Protein AF-X1K6V5-F1 (afdb_monomer)

InterPro domains:
  IPR000644 CBS domain [PF00571] (129-183)
  IPR000644 CBS domain [PS51371] (133-193)
  IPR000644 CBS domain [SM00116] (136-187)
  IPR008915 Peptidase M50 [PF02163] (19-79)
  IPR046342 CBS domain superfamily [G3DSA:3.10.580.10] (122-217)
  IPR046342 CBS domain superfamily [SSF54631] (123-185)

Nearest PDB structures (foldseek):
  2ja3-assembly1_B  TM=6.728E-01  e=9.644E-03  Homo sapiens
  2ja3-assembly2_D  TM=6.972E-01  e=1.829E-02  Homo sapiens
  7xf5-assembly1_B  TM=4.091E-01  e=1.628E-02  Homo sapiens

Sequence (220 aa):
AEFALIIFGVIWILTVNIAPIREPVKYLAIINIVLGVFNMLPGYPLDGGRVLRSIVWRVTGNLERSTFIASTVGRVIGFMIIAVGVFFILTGNFLNGVWLAFIGWFLQSSAQRGYRQLKFETSIKGIKVGDVMNENIVNVTKDITIQDLVDDYFMKYRFGRFPVIEDEKTQRFIGVISLHDIKGVSKELPGKMEIENIVGLDVGLASFLTTSKGEKIDNP

Structure (mmCIF, N/CA/C/O backbone):
data_AF-X1K6V5-F1
#
_entry.id   AF-X1K6V5-F1
#
loop_
_atom_site.group_PDB
_atom_site.id
_atom_site.type_symbol
_atom_site.label_atom_id
_atom_site.label_alt_id
_atom_site.label_comp_id
_atom_site.label_asym_id
_atom_site.label_entity_id
_atom_site.label_seq_id
_atom_site.pdbx_PDB_ins_code
_atom_site.Cartn_x
_atom_site.Cartn_y
_atom_site.Cartn_z
_atom_site.occupancy
_atom_site.B_iso_or_equiv
_atom_site.auth_seq_id
_atom_site.auth_comp_id
_atom_site.auth_asym_id
_atom_site.auth_atom_id
_atom_site.pdbx_PDB_model_num
ATOM 1 N N . ALA A 1 1 ? 9.724 9.682 -6.103 1.00 53.59 1 ALA A N 1
ATOM 2 C CA . ALA A 1 1 ? 10.735 9.687 -7.182 1.00 53.59 1 ALA A CA 1
ATOM 3 C C . ALA A 1 1 ? 10.955 11.088 -7.766 1.00 53.59 1 ALA A C 1
ATOM 5 O O . ALA A 1 1 ? 12.097 11.461 -7.991 1.00 53.59 1 ALA A O 1
ATOM 6 N N . GLU A 1 2 ? 9.901 11.890 -7.948 1.00 55.72 2 GLU A N 1
ATOM 7 C CA . GLU A 1 2 ? 9.978 13.217 -8.591 1.00 55.72 2 GLU A CA 1
ATOM 8 C C . GLU A 1 2 ? 10.908 14.226 -7.889 1.00 55.72 2 GLU A C 1
ATOM 10 O O . GLU A 1 2 ? 11.731 14.857 -8.546 1.00 55.72 2 GLU A O 1
ATOM 15 N N . PHE A 1 3 ? 10.877 14.311 -6.553 1.00 64.44 3 PHE A N 1
ATOM 16 C CA . PHE A 1 3 ? 11.798 15.177 -5.800 1.00 64.44 3 PHE A CA 1
ATOM 17 C C . PHE A 1 3 ? 13.271 14.781 -5.970 1.00 64.44 3 PHE A C 1
ATOM 19 O O . PHE A 1 3 ? 14.134 15.651 -6.030 1.00 64.44 3 PHE A O 1
ATOM 26 N N . ALA A 1 4 ? 13.567 13.485 -6.101 1.00 63.59 4 ALA A N 1
ATOM 27 C CA . ALA A 1 4 ? 14.935 13.016 -6.299 1.00 63.59 4 ALA A CA 1
ATOM 28 C C . ALA A 1 4 ? 15.464 13.420 -7.683 1.00 63.59 4 ALA A C 1
ATOM 30 O O . ALA A 1 4 ? 16.592 13.883 -7.782 1.00 63.59 4 ALA A O 1
ATOM 31 N N . LEU A 1 5 ? 14.641 13.334 -8.733 1.00 66.69 5 LEU A N 1
ATOM 32 C CA . LEU A 1 5 ? 15.009 13.778 -10.082 1.00 66.69 5 LEU A CA 1
ATOM 33 C C . LEU A 1 5 ? 15.365 15.266 -10.136 1.00 66.69 5 LEU A C 1
ATOM 35 O O . LEU A 1 5 ? 16.382 15.631 -10.721 1.00 66.69 5 LEU A O 1
ATOM 39 N N . ILE A 1 6 ? 14.556 16.112 -9.494 1.00 72.88 6 ILE A N 1
ATOM 40 C CA . ILE A 1 6 ? 14.794 17.559 -9.442 1.00 72.88 6 ILE A CA 1
ATOM 41 C C . ILE A 1 6 ? 16.059 17.857 -8.631 1.00 72.88 6 ILE A C 1
ATOM 43 O O . ILE A 1 6 ? 16.928 18.585 -9.102 1.00 72.88 6 ILE A O 1
ATOM 47 N N . ILE A 1 7 ? 16.210 17.248 -7.451 1.00 73.38 7 ILE A N 1
ATOM 48 C CA . ILE A 1 7 ? 17.381 17.447 -6.587 1.00 73.38 7 ILE A CA 1
ATOM 49 C C . ILE A 1 7 ? 18.668 16.981 -7.284 1.00 73.38 7 ILE A C 1
ATOM 51 O O . ILE A 1 7 ? 19.643 17.725 -7.313 1.00 73.38 7 ILE A O 1
ATOM 55 N N . PHE A 1 8 ? 18.680 15.799 -7.907 1.00 69.25 8 PHE A N 1
ATOM 56 C CA . PHE A 1 8 ? 19.852 15.303 -8.635 1.00 69.25 8 PHE A CA 1
ATOM 57 C C . PHE A 1 8 ? 20.138 16.100 -9.913 1.00 69.25 8 PHE A C 1
ATOM 59 O O . PHE A 1 8 ? 21.306 16.306 -10.237 1.00 69.25 8 PHE A O 1
ATOM 66 N N . GLY A 1 9 ? 19.112 16.597 -10.612 1.00 71.62 9 GLY A N 1
ATOM 67 C CA . GLY A 1 9 ? 19.280 17.495 -11.758 1.00 71.62 9 GLY A CA 1
ATOM 68 C C . GLY A 1 9 ? 19.902 18.838 -11.364 1.00 71.62 9 GLY A C 1
ATOM 69 O O . GLY A 1 9 ? 20.817 19.320 -12.031 1.00 71.62 9 GLY A O 1
ATOM 70 N N . VAL A 1 10 ? 19.473 19.406 -10.234 1.00 75.81 10 VAL A N 1
ATOM 71 C CA . VAL A 1 10 ? 20.058 20.627 -9.659 1.00 75.81 10 VAL A CA 1
ATOM 72 C C . VAL A 1 10 ? 21.496 20.375 -9.199 1.00 75.81 10 VAL A C 1
ATOM 74 O O . VAL A 1 10 ? 22.385 21.155 -9.531 1.00 75.81 10 VAL A O 1
ATOM 77 N N . ILE A 1 11 ? 21.759 19.258 -8.512 1.00 73.69 11 ILE A N 1
ATOM 78 C CA . ILE A 1 11 ? 23.115 18.861 -8.107 1.00 73.69 11 ILE A CA 1
ATOM 79 C C . ILE A 1 11 ? 24.018 18.692 -9.332 1.00 73.69 11 ILE A C 1
ATOM 81 O O . ILE A 1 11 ? 25.139 19.192 -9.312 1.00 73.69 11 ILE A O 1
ATOM 85 N N . TRP A 1 12 ? 23.544 18.059 -10.410 1.00 70.12 12 TRP A N 1
ATOM 86 C CA . TRP A 1 12 ? 24.286 17.921 -11.668 1.00 70.12 12 TRP A CA 1
ATOM 87 C C . TRP A 1 12 ? 24.677 19.275 -12.263 1.00 70.12 12 TRP A C 1
ATOM 89 O O . TRP A 1 12 ? 25.844 19.480 -12.587 1.00 70.12 12 TRP A O 1
ATOM 99 N N . ILE A 1 13 ? 23.731 20.214 -12.358 1.00 74.06 13 ILE A N 1
ATOM 100 C CA . ILE A 1 13 ? 23.982 21.566 -12.881 1.00 74.06 13 ILE A CA 1
ATOM 101 C C . ILE A 1 13 ? 25.022 22.302 -12.024 1.00 74.06 13 ILE A C 1
ATOM 103 O O . ILE A 1 13 ? 25.928 22.931 -12.568 1.00 74.06 13 ILE A O 1
ATOM 107 N N . LEU A 1 14 ? 24.933 22.187 -10.696 1.00 72.44 14 LEU A N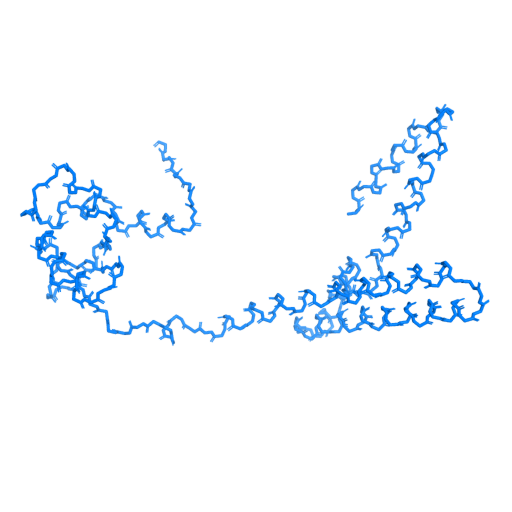 1
ATOM 108 C CA . LEU A 1 14 ? 25.845 22.853 -9.761 1.00 72.44 14 LEU A CA 1
ATOM 109 C C . LEU A 1 14 ? 27.244 22.214 -9.711 1.00 72.44 14 LEU A C 1
ATOM 111 O O . LEU A 1 14 ? 28.229 22.914 -9.492 1.00 72.44 14 LEU A O 1
ATOM 115 N N . THR A 1 15 ? 27.353 20.900 -9.923 1.00 66.19 15 THR A N 1
ATOM 116 C CA . THR A 1 15 ? 28.626 20.153 -9.839 1.00 66.19 15 THR A CA 1
ATOM 117 C C . THR A 1 15 ? 29.290 19.896 -11.192 1.00 66.19 15 THR A C 1
ATOM 119 O O . THR A 1 15 ? 30.376 19.319 -11.231 1.00 66.19 15 THR A O 1
ATOM 122 N N . VAL A 1 16 ? 28.711 20.377 -12.302 1.00 65.94 16 VAL A N 1
ATOM 123 C CA . VAL A 1 16 ? 29.219 20.136 -13.668 1.00 65.94 16 VAL A CA 1
ATOM 1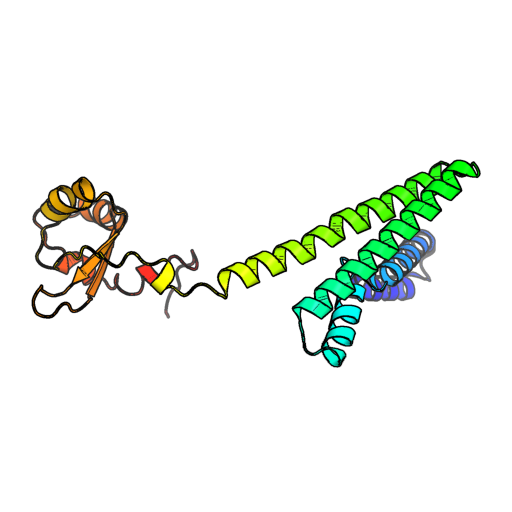24 C C . VAL A 1 16 ? 30.668 20.606 -13.877 1.00 65.94 16 VAL A C 1
ATOM 126 O O . VAL A 1 16 ? 31.380 20.044 -14.709 1.00 65.94 16 VAL A O 1
ATOM 129 N N . ASN A 1 17 ? 31.117 21.593 -13.093 1.00 66.12 17 ASN A N 1
ATOM 130 C CA . ASN A 1 17 ? 32.463 22.173 -13.149 1.00 66.12 17 ASN A CA 1
ATOM 131 C C . ASN A 1 17 ? 33.479 21.519 -12.190 1.00 66.12 17 ASN A C 1
ATOM 133 O O . ASN A 1 17 ? 34.640 21.923 -12.173 1.00 66.12 17 ASN A O 1
ATOM 137 N N . ILE A 1 18 ? 33.088 20.508 -11.403 1.00 69.69 18 ILE A N 1
ATOM 138 C CA . ILE A 1 18 ? 33.971 19.832 -10.439 1.00 69.69 18 ILE A CA 1
ATOM 139 C C . ILE A 1 18 ? 34.391 18.468 -11.008 1.00 69.69 18 ILE A C 1
ATOM 141 O O . ILE A 1 18 ? 33.661 17.478 -10.922 1.00 69.69 18 ILE A O 1
ATOM 145 N N . ALA A 1 19 ? 35.590 18.417 -11.600 1.00 64.44 19 ALA A N 1
ATOM 146 C CA . ALA A 1 19 ? 36.104 17.270 -12.360 1.00 64.44 19 ALA A CA 1
ATOM 147 C C . ALA A 1 19 ? 36.009 15.887 -11.663 1.00 64.44 19 ALA A C 1
ATOM 149 O O . ALA A 1 19 ? 35.565 14.949 -12.324 1.00 64.44 19 ALA A O 1
ATOM 150 N N . PRO A 1 20 ? 36.346 15.711 -10.366 1.00 74.19 20 PRO A N 1
ATOM 151 C CA . PRO A 1 20 ? 36.308 14.383 -9.738 1.00 74.19 20 PRO A CA 1
ATOM 152 C C . PRO A 1 20 ? 34.897 13.832 -9.465 1.00 74.19 20 PRO A C 1
ATOM 154 O O . PRO A 1 20 ? 34.748 12.632 -9.256 1.00 74.19 20 PRO A O 1
ATOM 157 N N . ILE A 1 21 ? 33.857 14.673 -9.463 1.00 74.56 21 ILE A N 1
ATOM 158 C CA . ILE A 1 21 ? 32.491 14.280 -9.059 1.00 74.56 21 ILE A CA 1
ATOM 159 C C . ILE A 1 21 ? 31.557 14.151 -10.277 1.00 74.56 21 ILE A C 1
ATOM 161 O O . ILE A 1 21 ? 30.519 13.492 -10.211 1.00 74.56 21 ILE A O 1
ATOM 165 N N . ARG A 1 22 ? 31.950 14.711 -11.427 1.00 74.19 22 ARG A N 1
ATOM 166 C CA . ARG A 1 22 ? 31.140 14.734 -12.651 1.00 74.19 22 ARG A CA 1
ATOM 167 C C . ARG A 1 22 ? 30.739 13.339 -13.137 1.00 74.19 22 ARG A C 1
ATOM 169 O O . ARG A 1 22 ? 29.567 13.118 -13.420 1.00 74.19 22 ARG A O 1
ATOM 176 N N . GLU A 1 23 ? 31.671 12.393 -13.231 1.00 79.44 23 GLU A N 1
ATOM 177 C CA . GLU A 1 23 ? 31.368 11.068 -13.795 1.00 79.44 23 GLU A CA 1
ATOM 178 C C . GLU A 1 23 ? 30.341 10.280 -12.949 1.00 79.44 23 GLU A C 1
ATOM 180 O O . GLU A 1 23 ? 29.315 9.874 -13.502 1.00 79.44 23 GLU A O 1
ATOM 185 N N . PRO A 1 24 ? 30.496 10.133 -11.615 1.00 82.56 24 PRO A N 1
ATOM 186 C CA . PRO A 1 24 ? 29.478 9.493 -10.776 1.00 82.56 24 PRO A CA 1
ATOM 187 C C . PRO A 1 24 ? 28.102 10.171 -10.830 1.00 82.56 24 PRO A C 1
ATOM 189 O O . PRO A 1 24 ? 27.082 9.485 -10.928 1.00 82.56 24 PRO A O 1
ATOM 192 N N . VAL A 1 25 ? 28.047 11.510 -10.806 1.00 81.94 25 VAL A N 1
ATOM 193 C CA . VAL A 1 25 ? 26.763 12.236 -10.842 1.00 81.94 25 VAL A CA 1
ATOM 194 C C . VAL A 1 25 ? 26.065 12.041 -12.189 1.00 81.94 25 VAL A C 1
ATOM 196 O O . VAL A 1 25 ? 24.841 11.925 -12.218 1.00 81.94 25 VAL A O 1
ATOM 199 N N . LYS A 1 26 ? 26.813 11.900 -13.293 1.00 80.06 26 LYS A N 1
ATOM 200 C CA . LYS A 1 26 ? 26.245 11.592 -14.614 1.00 80.06 26 LYS A CA 1
ATOM 201 C C . LYS A 1 26 ? 25.520 10.251 -14.606 1.00 80.06 26 LYS A C 1
ATOM 203 O O . LYS A 1 26 ? 24.378 10.168 -15.056 1.00 80.06 26 LYS A O 1
ATOM 208 N N . TYR A 1 27 ? 26.165 9.210 -14.076 1.00 82.12 27 TYR A N 1
ATOM 209 C CA . TYR A 1 27 ? 25.555 7.885 -13.957 1.00 82.12 27 TYR A CA 1
ATOM 210 C C . TYR A 1 27 ? 24.309 7.920 -13.071 1.00 82.12 27 TYR A C 1
ATOM 212 O O . TYR A 1 27 ? 23.271 7.385 -13.456 1.00 82.12 27 TYR A O 1
ATOM 220 N N . LEU A 1 28 ? 24.374 8.606 -11.926 1.00 82.06 28 LEU A N 1
ATOM 221 C CA . LEU A 1 28 ? 23.224 8.763 -11.033 1.00 82.06 28 LEU A CA 1
ATOM 222 C C . LEU A 1 28 ? 22.068 9.521 -11.696 1.00 82.06 28 LEU A C 1
ATOM 224 O O . LEU A 1 28 ? 20.914 9.122 -11.540 1.00 82.06 28 LEU A O 1
ATOM 228 N N . ALA A 1 29 ? 22.354 10.577 -12.458 1.00 81.50 29 ALA A N 1
ATOM 229 C CA . ALA A 1 29 ? 21.343 11.322 -13.200 1.00 81.50 29 ALA A CA 1
ATOM 230 C C . ALA A 1 29 ? 20.658 10.436 -14.252 1.00 81.50 29 ALA A C 1
ATOM 232 O O . ALA A 1 29 ? 19.430 10.387 -14.303 1.00 81.50 29 ALA A O 1
ATOM 233 N N . ILE A 1 30 ? 21.434 9.674 -15.032 1.00 83.50 30 ILE A N 1
ATOM 234 C CA . ILE A 1 30 ? 20.897 8.740 -16.034 1.00 83.50 30 ILE A CA 1
ATOM 235 C C . ILE A 1 30 ? 20.022 7.671 -15.369 1.00 83.50 30 ILE A C 1
ATOM 237 O O . ILE A 1 30 ? 18.901 7.444 -15.819 1.00 83.50 30 ILE A O 1
ATOM 241 N N . ILE A 1 31 ? 20.485 7.049 -14.279 1.00 83.31 31 ILE A N 1
ATOM 242 C CA . ILE A 1 31 ? 19.713 6.032 -13.548 1.00 83.31 31 ILE A CA 1
ATOM 243 C C . ILE A 1 31 ? 18.391 6.617 -13.040 1.00 83.31 31 ILE A C 1
ATOM 245 O O . ILE A 1 31 ? 17.346 5.992 -13.207 1.00 83.31 31 ILE A O 1
ATOM 249 N N . ASN A 1 32 ? 18.402 7.825 -12.468 1.00 84.62 32 ASN A N 1
ATOM 250 C CA . ASN A 1 32 ? 17.176 8.475 -12.005 1.00 84.62 32 ASN A CA 1
ATOM 251 C C . ASN A 1 32 ? 16.217 8.792 -13.157 1.00 84.62 32 ASN A C 1
ATOM 253 O O . ASN A 1 32 ? 15.014 8.606 -12.994 1.00 84.62 32 ASN A O 1
ATOM 257 N N . ILE A 1 33 ? 16.718 9.232 -14.317 1.00 85.62 33 ILE A N 1
ATOM 258 C CA . ILE A 1 33 ? 15.886 9.466 -15.508 1.00 85.62 33 ILE A CA 1
ATOM 259 C C . ILE A 1 33 ? 15.241 8.158 -15.965 1.00 85.62 33 ILE A C 1
ATOM 261 O O . ILE A 1 33 ? 14.030 8.117 -16.164 1.00 85.62 33 ILE A O 1
ATOM 265 N N . VAL A 1 34 ? 16.017 7.076 -16.067 1.00 84.88 34 VAL A N 1
ATOM 266 C CA . VAL A 1 34 ? 15.500 5.747 -16.428 1.00 84.88 34 VAL A CA 1
ATOM 267 C C . VAL A 1 34 ? 14.447 5.278 -15.418 1.00 84.88 34 VAL A C 1
ATOM 269 O O . VAL A 1 34 ? 13.383 4.817 -15.823 1.00 84.88 34 VAL A O 1
ATOM 272 N N . LEU A 1 35 ? 14.688 5.457 -14.115 1.00 83.88 35 LEU A N 1
ATOM 273 C CA . LEU A 1 35 ? 13.712 5.156 -13.061 1.00 83.88 35 LEU A CA 1
ATOM 274 C C . LEU A 1 35 ? 12.459 6.034 -13.159 1.00 83.88 35 LEU A C 1
ATOM 276 O O . LEU A 1 35 ? 11.358 5.549 -12.919 1.00 83.88 35 LEU A O 1
ATOM 280 N N . GLY A 1 36 ? 12.606 7.310 -13.515 1.00 83.56 36 GLY A N 1
ATOM 281 C CA . GLY A 1 36 ? 11.498 8.234 -13.742 1.00 83.56 36 GLY A CA 1
ATOM 282 C C . GLY A 1 36 ? 10.613 7.784 -14.895 1.00 83.56 36 GLY A C 1
ATOM 283 O O . GLY A 1 36 ? 9.409 7.622 -14.718 1.00 83.56 36 GLY A O 1
ATOM 284 N N . VAL A 1 37 ? 11.222 7.498 -16.048 1.00 85.81 37 VAL A N 1
ATOM 285 C CA . VAL A 1 37 ? 10.522 6.965 -17.224 1.00 85.81 37 VAL A CA 1
ATOM 286 C C . VAL A 1 37 ? 9.831 5.646 -16.886 1.00 85.81 37 VAL A C 1
ATOM 288 O O . VAL A 1 37 ? 8.659 5.467 -17.210 1.00 85.81 37 VAL A O 1
ATOM 291 N N . PHE A 1 38 ? 10.516 4.745 -16.178 1.00 83.38 38 PHE A N 1
ATOM 292 C CA . PHE A 1 38 ? 9.929 3.481 -15.746 1.00 83.38 38 PHE A CA 1
ATOM 293 C C . PHE A 1 38 ? 8.737 3.702 -14.805 1.00 83.38 38 PHE A C 1
ATOM 295 O O . PHE A 1 38 ? 7.692 3.093 -14.998 1.00 83.38 38 PHE A O 1
ATOM 302 N N . ASN A 1 39 ? 8.833 4.627 -13.845 1.00 85.44 39 ASN A N 1
ATOM 303 C CA . ASN A 1 39 ? 7.729 4.967 -12.945 1.00 85.44 39 ASN A CA 1
ATOM 304 C C . ASN A 1 39 ? 6.541 5.621 -13.658 1.00 85.44 39 ASN A C 1
ATOM 306 O O . ASN A 1 39 ? 5.426 5.524 -13.153 1.00 85.44 39 ASN A O 1
ATOM 310 N N . MET A 1 40 ? 6.737 6.238 -14.825 1.00 84.75 40 MET A N 1
ATOM 311 C CA . MET A 1 40 ? 5.652 6.790 -15.642 1.00 84.75 40 MET A CA 1
ATOM 312 C C . MET A 1 40 ? 4.945 5.751 -16.523 1.00 84.75 40 MET A C 1
ATOM 314 O O . MET A 1 40 ? 3.932 6.085 -17.141 1.00 84.75 40 MET A O 1
ATOM 318 N N . LEU A 1 41 ? 5.423 4.502 -16.589 1.00 84.94 41 LEU A N 1
ATOM 319 C CA . LEU A 1 41 ? 4.761 3.475 -17.392 1.00 84.94 41 LEU A CA 1
ATOM 320 C C . LEU A 1 41 ? 3.316 3.232 -16.912 1.00 84.94 41 LEU A C 1
ATOM 322 O O . LEU A 1 41 ? 3.042 3.204 -15.705 1.00 84.94 41 LEU A O 1
ATOM 326 N N . PRO A 1 42 ? 2.371 3.039 -17.849 1.00 78.00 42 PRO A N 1
ATOM 327 C CA . PRO A 1 42 ? 0.962 2.895 -17.522 1.00 78.00 42 PRO A CA 1
ATOM 328 C C . PRO A 1 42 ? 0.700 1.533 -16.873 1.00 78.00 42 PRO A C 1
ATOM 330 O O . PRO A 1 42 ?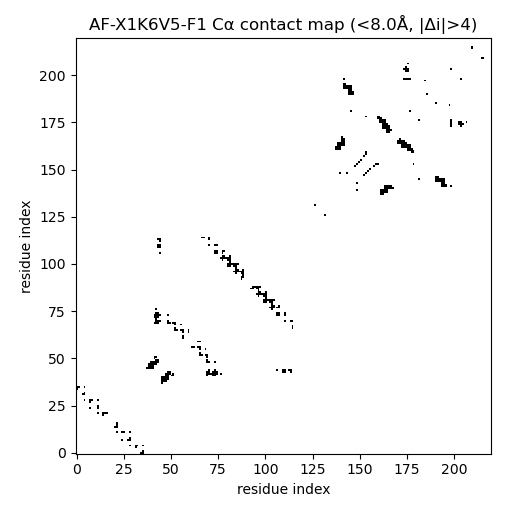 0.690 0.509 -17.542 1.00 78.00 42 PRO A O 1
ATOM 333 N N . GLY A 1 43 ? 0.454 1.504 -15.565 1.00 81.75 43 GLY A N 1
ATOM 334 C CA . GLY A 1 43 ? 0.025 0.292 -14.866 1.00 81.75 43 GLY A CA 1
ATOM 335 C C . GLY A 1 43 ? 0.458 0.241 -13.405 1.00 81.75 43 GLY A C 1
ATOM 336 O O . GLY A 1 43 ? 1.492 0.782 -13.027 1.00 81.75 43 GLY A O 1
ATOM 337 N N . TYR A 1 44 ? -0.333 -0.413 -12.553 1.00 77.00 44 TYR A N 1
ATOM 338 C CA . TYR A 1 44 ? 0.095 -0.674 -11.171 1.00 77.00 44 TYR A CA 1
ATOM 339 C C . TYR A 1 44 ? 1.258 -1.674 -11.149 1.00 77.00 44 TYR A C 1
ATOM 341 O O . TYR A 1 44 ? 1.235 -2.623 -11.934 1.00 77.00 44 TYR A O 1
ATOM 349 N N . PRO A 1 45 ? 2.244 -1.532 -10.243 1.00 70.06 45 PRO A N 1
ATOM 350 C CA . PRO A 1 45 ? 2.346 -0.652 -9.062 1.00 70.06 45 PRO A CA 1
ATOM 351 C C . PRO A 1 45 ? 2.911 0.760 -9.316 1.00 70.06 45 PRO A C 1
ATOM 353 O O . PRO A 1 45 ? 3.067 1.513 -8.358 1.00 70.06 45 PRO A O 1
ATOM 356 N N . LEU A 1 46 ? 3.282 1.078 -10.555 1.00 82.25 46 LEU A N 1
ATOM 357 C CA . LEU A 1 46 ? 4.060 2.267 -10.899 1.00 82.25 46 LEU A CA 1
ATOM 358 C C . LEU A 1 46 ? 3.212 3.538 -10.756 1.00 82.25 46 LEU A C 1
ATOM 360 O O . LEU A 1 46 ? 1.976 3.483 -10.777 1.00 82.25 46 LEU A O 1
ATOM 364 N N . ASP A 1 47 ? 3.869 4.688 -10.616 1.00 83.44 47 ASP A N 1
ATOM 365 C CA . ASP A 1 47 ? 3.192 5.979 -10.443 1.00 83.44 47 ASP A CA 1
ATOM 366 C C . ASP A 1 47 ? 2.278 6.299 -11.646 1.00 83.44 47 ASP A C 1
ATOM 368 O O . ASP A 1 47 ? 1.142 6.751 -11.470 1.00 83.44 47 ASP A O 1
ATOM 372 N N . GLY A 1 48 ? 2.686 5.919 -12.861 1.00 83.19 48 GLY A N 1
ATOM 373 C CA . GLY A 1 48 ? 1.882 5.994 -14.084 1.00 83.19 48 GLY A CA 1
ATOM 374 C C . GLY A 1 48 ? 0.601 5.153 -14.044 1.00 83.19 48 GLY A C 1
ATOM 375 O O . GLY A 1 48 ? -0.383 5.487 -14.703 1.00 83.19 48 GLY A O 1
ATOM 376 N N . GLY A 1 49 ? 0.531 4.116 -13.203 1.00 85.56 49 GLY A N 1
ATOM 377 C CA . GLY A 1 49 ? -0.701 3.370 -12.932 1.00 85.56 49 GLY A CA 1
ATOM 378 C C . GLY A 1 49 ? -1.783 4.207 -12.251 1.00 85.56 49 GLY A C 1
ATOM 379 O O . GLY A 1 49 ? -2.969 4.027 -12.537 1.00 85.56 49 GLY A O 1
ATOM 380 N N . ARG A 1 50 ? -1.400 5.163 -11.392 1.00 86.00 50 ARG A N 1
ATOM 381 C CA . ARG A 1 50 ? -2.346 6.098 -10.759 1.00 86.00 50 ARG A CA 1
ATOM 382 C C . ARG A 1 50 ? -2.889 7.101 -11.771 1.00 86.00 50 ARG A C 1
ATOM 384 O O . ARG A 1 50 ? -4.083 7.390 -11.749 1.00 86.00 50 ARG A O 1
ATOM 391 N N . VAL A 1 51 ? -2.029 7.569 -12.677 1.00 88.06 51 VAL A N 1
ATOM 392 C CA . VAL A 1 51 ? -2.409 8.451 -13.790 1.00 88.06 51 VAL A CA 1
ATOM 393 C C . VAL A 1 51 ? -3.354 7.725 -14.747 1.00 88.06 51 VAL A C 1
ATOM 395 O O . VAL A 1 51 ? -4.422 8.233 -15.073 1.00 88.06 51 VAL A O 1
ATOM 398 N N . LEU A 1 52 ? -3.032 6.487 -15.134 1.00 88.12 52 LEU A N 1
ATOM 399 C CA . LEU A 1 52 ? -3.924 5.672 -15.957 1.00 88.12 52 LEU A CA 1
ATOM 400 C C . LEU A 1 52 ? -5.278 5.461 -15.265 1.00 88.12 52 LEU A C 1
ATOM 402 O O . LEU A 1 52 ? -6.326 5.628 -15.884 1.00 88.12 52 LEU A O 1
ATOM 406 N N . ARG A 1 53 ? -5.271 5.139 -13.966 1.00 88.25 53 ARG A N 1
ATOM 407 C CA . ARG A 1 53 ? -6.498 4.966 -13.179 1.00 88.25 53 ARG A CA 1
ATOM 408 C C . ARG A 1 53 ? -7.353 6.232 -13.160 1.00 88.25 53 ARG A C 1
ATOM 410 O O . ARG A 1 53 ? -8.567 6.103 -13.278 1.00 88.25 53 ARG A O 1
ATOM 417 N N . SER A 1 54 ? -6.772 7.423 -13.002 1.00 88.88 54 SER A N 1
ATOM 418 C CA . SER A 1 54 ? -7.545 8.673 -12.968 1.00 88.88 54 SER A CA 1
ATOM 419 C C . SER A 1 54 ? -8.164 9.004 -14.328 1.00 88.88 54 SER A C 1
ATOM 421 O O . SER A 1 54 ? -9.324 9.411 -14.385 1.00 88.88 54 SER A O 1
ATOM 423 N N . ILE A 1 55 ? -7.443 8.739 -15.422 1.00 89.81 55 ILE A N 1
ATOM 424 C CA . ILE A 1 55 ? -7.959 8.883 -16.791 1.00 89.81 55 ILE A CA 1
ATOM 425 C C . ILE A 1 55 ? -9.117 7.908 -17.030 1.00 89.81 55 ILE A C 1
ATOM 427 O O . ILE A 1 55 ? -10.196 8.319 -17.454 1.00 89.81 55 ILE A O 1
ATOM 431 N N . VAL A 1 56 ? -8.930 6.625 -16.706 1.00 89.12 56 VAL A N 1
ATOM 432 C CA . VAL A 1 56 ? -9.973 5.601 -16.878 1.00 89.12 56 VAL A CA 1
ATOM 433 C C . VAL A 1 56 ? -11.184 5.894 -15.991 1.00 89.12 56 VAL A C 1
ATOM 435 O O . VAL A 1 56 ? -12.319 5.697 -16.427 1.00 89.12 56 VAL A O 1
ATOM 438 N N . TRP A 1 57 ? -10.970 6.424 -14.786 1.00 91.06 57 TRP A N 1
ATOM 439 C CA . TRP A 1 57 ? -12.049 6.834 -13.891 1.00 91.06 57 TRP A CA 1
ATOM 440 C C . TRP A 1 57 ? -12.850 8.003 -14.448 1.00 91.06 57 TRP A C 1
ATOM 442 O O . TRP A 1 57 ? -14.076 7.949 -14.418 1.00 91.06 57 TRP A O 1
ATOM 452 N N . ARG A 1 58 ? -12.186 9.001 -15.041 1.00 91.12 58 ARG A N 1
ATOM 453 C CA . ARG A 1 58 ? -12.863 10.125 -15.701 1.00 91.12 58 ARG A CA 1
ATOM 454 C C . ARG A 1 58 ? -13.791 9.670 -16.830 1.00 91.12 58 ARG A C 1
ATOM 456 O O . ARG A 1 58 ? -14.816 10.301 -17.053 1.00 91.12 58 ARG A O 1
ATOM 463 N N . VAL A 1 59 ? -13.445 8.583 -17.521 1.00 91.25 59 VAL A N 1
ATOM 464 C CA . VAL A 1 59 ? -14.259 8.019 -18.610 1.00 91.25 59 VAL A CA 1
ATOM 465 C C . VAL A 1 59 ? -15.339 7.062 -18.091 1.00 91.25 59 VAL A C 1
ATOM 467 O O . VAL A 1 59 ? -16.462 7.077 -18.580 1.00 91.25 59 VAL A O 1
ATOM 470 N N . THR A 1 60 ? -15.018 6.220 -17.106 1.00 88.88 60 THR A N 1
ATOM 471 C CA . THR A 1 60 ? -15.890 5.109 -16.674 1.00 88.88 60 THR A CA 1
ATOM 472 C C . THR A 1 60 ? -16.810 5.482 -15.506 1.00 88.88 60 THR A C 1
ATOM 474 O O . THR A 1 60 ? -17.796 4.795 -15.259 1.00 88.88 60 THR A O 1
ATOM 477 N N . GLY A 1 61 ? -16.458 6.491 -14.704 1.00 86.50 61 GLY A N 1
ATOM 478 C CA . GLY A 1 61 ? -17.155 6.875 -13.466 1.00 86.50 61 GLY A CA 1
ATOM 479 C C . GLY A 1 61 ? -17.037 5.871 -12.306 1.00 86.50 61 GLY A C 1
ATOM 480 O O . GLY A 1 61 ? -17.323 6.208 -11.160 1.00 86.50 61 GLY A O 1
ATOM 481 N N . ASN A 1 62 ? -16.571 4.645 -12.560 1.00 85.00 62 ASN A N 1
ATOM 482 C CA . ASN A 1 62 ? -16.466 3.575 -11.569 1.00 85.00 62 ASN A CA 1
ATOM 483 C C . ASN A 1 62 ? -15.005 3.353 -11.127 1.00 85.00 62 ASN A C 1
ATOM 485 O O . ASN A 1 62 ? -14.136 2.981 -11.926 1.00 85.00 62 ASN A O 1
ATOM 489 N N . LEU A 1 63 ? -14.734 3.560 -9.835 1.00 82.00 63 LEU A N 1
ATOM 490 C CA . LEU A 1 63 ? -13.398 3.452 -9.239 1.00 82.00 63 LEU A CA 1
ATOM 491 C C . LEU A 1 63 ? -12.845 2.016 -9.250 1.00 82.00 63 LEU A C 1
ATOM 493 O O . LEU A 1 63 ? -11.641 1.813 -9.441 1.00 82.00 63 LEU A O 1
ATOM 497 N N . GLU A 1 64 ? -13.714 1.025 -9.068 1.00 82.56 64 GLU A N 1
ATOM 498 C CA . GLU A 1 64 ? -13.350 -0.391 -9.052 1.00 82.56 64 GLU A CA 1
ATOM 499 C C . GLU A 1 64 ? -12.894 -0.841 -10.442 1.00 82.56 64 GLU A C 1
ATOM 501 O O . GLU A 1 64 ? -11.780 -1.349 -10.594 1.00 82.56 64 GLU A O 1
ATOM 506 N N . ARG A 1 65 ? -13.693 -0.543 -11.479 1.00 83.12 65 ARG A N 1
ATOM 507 C CA . ARG A 1 65 ? -13.335 -0.836 -12.878 1.00 83.12 65 ARG A CA 1
ATOM 508 C C . ARG A 1 65 ? -12.038 -0.149 -13.291 1.00 83.12 65 ARG A C 1
ATOM 510 O O . ARG A 1 65 ? -11.190 -0.765 -13.929 1.00 83.12 65 ARG A O 1
ATOM 517 N N . SER A 1 66 ? -11.850 1.099 -12.874 1.00 85.38 66 SER A N 1
ATOM 518 C CA . SER A 1 66 ? -10.646 1.870 -13.204 1.00 85.38 66 SER A CA 1
ATOM 519 C C . SER A 1 66 ? -9.387 1.265 -12.595 1.00 85.38 66 SER A C 1
ATOM 521 O O . SER A 1 66 ? -8.347 1.185 -13.248 1.00 85.38 66 SER A O 1
ATOM 523 N N . THR A 1 67 ? -9.486 0.785 -11.355 1.00 83.06 67 THR A N 1
ATOM 524 C CA . THR A 1 67 ? -8.378 0.077 -10.707 1.00 83.06 67 THR A CA 1
ATOM 525 C C . THR A 1 67 ? -8.114 -1.254 -11.392 1.00 83.06 67 THR A C 1
ATOM 527 O O . THR A 1 67 ? -6.964 -1.570 -11.679 1.00 83.06 67 THR A O 1
ATOM 530 N N . PHE A 1 68 ? -9.166 -2.016 -11.695 1.00 84.88 68 PHE A N 1
ATOM 531 C CA . PHE A 1 68 ? -9.038 -3.303 -12.368 1.00 84.88 68 PHE A CA 1
ATOM 532 C C . PHE A 1 68 ? -8.325 -3.173 -13.719 1.00 84.88 68 PHE A C 1
ATOM 534 O O . PHE A 1 68 ? -7.391 -3.928 -13.998 1.00 84.88 68 PHE A O 1
ATOM 541 N N . ILE A 1 69 ? -8.705 -2.178 -14.524 1.00 86.50 69 ILE A N 1
ATOM 542 C CA . ILE A 1 69 ? -8.063 -1.890 -15.811 1.00 86.50 69 ILE A CA 1
ATOM 543 C C . ILE A 1 69 ? -6.596 -1.503 -15.593 1.00 86.50 69 ILE A C 1
ATOM 545 O O . ILE A 1 69 ? -5.714 -2.130 -16.174 1.00 86.50 69 ILE A O 1
ATOM 549 N N . ALA A 1 70 ? -6.304 -0.552 -14.700 1.00 86.56 70 ALA A N 1
ATOM 550 C CA . ALA A 1 70 ? -4.928 -0.128 -14.429 1.00 86.56 70 ALA A CA 1
ATOM 551 C C . ALA A 1 70 ? -4.032 -1.268 -13.897 1.00 86.56 70 ALA A C 1
ATOM 553 O O . ALA A 1 70 ? -2.851 -1.353 -14.240 1.00 86.56 70 ALA A O 1
ATOM 554 N N . SER A 1 71 ? -4.578 -2.176 -13.083 1.00 84.88 71 SER A N 1
ATOM 555 C CA . SER A 1 71 ? -3.875 -3.378 -12.619 1.00 84.88 71 SER A CA 1
ATOM 556 C C . SER A 1 71 ? -3.657 -4.397 -13.737 1.00 84.88 71 SER A C 1
ATOM 558 O O . SER A 1 71 ? -2.608 -5.037 -13.787 1.00 84.88 71 SER A O 1
ATOM 560 N N . THR A 1 72 ? -4.625 -4.544 -14.642 1.00 87.31 72 THR A N 1
ATOM 561 C CA . THR A 1 72 ? -4.526 -5.466 -15.780 1.00 87.31 72 THR A CA 1
ATOM 562 C C . THR A 1 72 ? -3.462 -5.001 -16.766 1.00 87.31 72 THR A C 1
ATOM 564 O O . THR A 1 72 ? -2.625 -5.807 -17.164 1.00 87.31 72 THR A O 1
ATOM 567 N N . VAL A 1 73 ? -3.422 -3.706 -17.092 1.00 87.88 73 VAL A N 1
ATOM 568 C CA . VAL A 1 73 ? -2.394 -3.145 -17.982 1.00 87.88 73 VAL A CA 1
ATOM 569 C C . VAL A 1 73 ? -0.992 -3.369 -17.404 1.00 87.88 73 VAL A C 1
ATOM 571 O O . VAL A 1 73 ? -0.124 -3.879 -18.108 1.00 87.88 73 VAL A O 1
ATOM 574 N N . GLY A 1 74 ? -0.785 -3.109 -16.107 1.00 87.12 74 GLY A N 1
ATOM 575 C CA . GLY A 1 74 ? 0.503 -3.372 -15.450 1.00 87.12 74 GLY A CA 1
ATOM 576 C C . GLY A 1 74 ? 0.924 -4.846 -15.502 1.00 87.12 74 GLY A C 1
ATOM 577 O O . GLY A 1 74 ? 2.082 -5.154 -15.777 1.00 87.12 74 GLY A O 1
ATOM 578 N N . ARG A 1 75 ? -0.027 -5.773 -15.322 1.00 87.50 75 ARG A N 1
ATOM 579 C CA . ARG A 1 75 ? 0.209 -7.221 -15.448 1.00 87.50 75 ARG A CA 1
ATOM 580 C C . ARG A 1 75 ? 0.592 -7.623 -16.873 1.00 87.50 75 ARG A C 1
ATOM 582 O O . ARG A 1 75 ? 1.518 -8.409 -17.047 1.00 87.50 75 ARG A O 1
ATOM 589 N N . VAL A 1 76 ? -0.096 -7.087 -17.881 1.00 90.19 76 VAL A N 1
ATOM 590 C CA . VAL A 1 76 ? 0.204 -7.357 -19.297 1.00 90.19 76 VAL A CA 1
ATOM 591 C C . VAL A 1 76 ? 1.602 -6.850 -19.654 1.00 90.19 76 VAL A C 1
ATOM 593 O O . VAL A 1 76 ? 2.385 -7.599 -20.232 1.00 90.19 76 VAL A O 1
ATOM 596 N N . ILE A 1 77 ? 1.962 -5.633 -19.233 1.00 89.25 77 ILE A N 1
ATOM 597 C CA . ILE A 1 77 ? 3.319 -5.090 -19.415 1.00 89.25 77 ILE A CA 1
ATOM 598 C C . ILE A 1 77 ? 4.361 -5.964 -18.712 1.00 89.25 77 ILE A C 1
ATOM 600 O O . ILE A 1 77 ? 5.375 -6.302 -19.318 1.00 89.25 77 ILE A O 1
ATOM 604 N N . GLY A 1 78 ? 4.102 -6.391 -17.473 1.00 89.00 78 GLY A N 1
ATOM 605 C CA . GLY A 1 78 ? 4.994 -7.294 -16.743 1.00 89.00 78 GLY A CA 1
ATOM 606 C C . GLY A 1 78 ? 5.245 -8.602 -17.489 1.00 89.00 78 GLY A C 1
ATOM 607 O O . GLY A 1 78 ? 6.397 -8.993 -17.663 1.00 89.00 78 GLY A O 1
ATOM 608 N N . PHE A 1 79 ? 4.192 -9.240 -18.008 1.00 91.12 79 PHE A N 1
ATOM 609 C CA . PHE A 1 79 ? 4.332 -10.451 -18.820 1.00 91.12 79 PHE A CA 1
ATOM 610 C C . PHE A 1 79 ? 5.098 -10.214 -20.122 1.00 91.12 79 PHE A C 1
ATOM 612 O O . PHE A 1 79 ? 5.930 -11.045 -20.479 1.00 91.12 79 PHE A O 1
ATOM 619 N N . MET A 1 80 ? 4.875 -9.086 -20.804 1.00 91.56 80 MET A N 1
ATOM 620 C CA . MET A 1 80 ? 5.644 -8.735 -22.002 1.00 91.56 80 MET A CA 1
ATOM 621 C C . MET A 1 80 ? 7.136 -8.579 -21.686 1.00 91.56 80 MET A C 1
ATOM 623 O O . MET A 1 80 ? 7.968 -9.118 -22.410 1.00 91.56 80 MET A O 1
ATOM 627 N N . ILE A 1 81 ? 7.485 -7.923 -20.574 1.00 91.25 81 ILE A N 1
ATOM 628 C CA . ILE A 1 81 ? 8.882 -7.777 -20.134 1.00 91.25 81 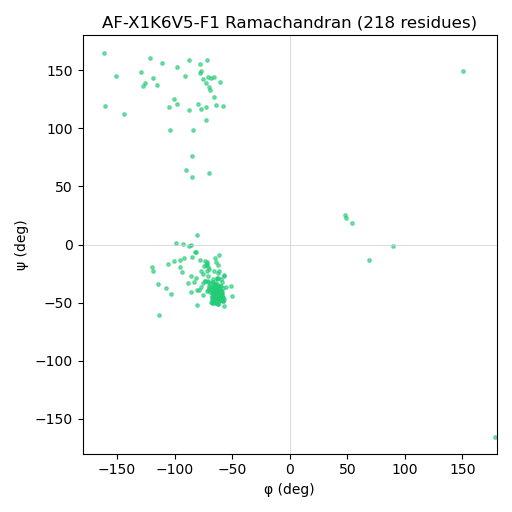ILE A CA 1
ATOM 629 C C . ILE A 1 81 ? 9.509 -9.145 -19.833 1.00 91.25 81 ILE A C 1
ATOM 631 O O . ILE A 1 81 ? 10.637 -9.402 -20.253 1.00 91.25 81 ILE A O 1
ATOM 635 N N . ILE A 1 82 ? 8.783 -10.046 -19.159 1.00 91.81 82 ILE A N 1
ATOM 636 C CA . ILE A 1 82 ? 9.260 -11.415 -18.903 1.00 91.81 82 ILE A CA 1
ATOM 637 C C . ILE A 1 82 ? 9.486 -12.159 -20.222 1.00 91.81 82 ILE A C 1
ATOM 639 O O . ILE A 1 82 ? 10.536 -12.770 -20.393 1.00 91.81 82 ILE A O 1
ATOM 643 N N . ALA A 1 83 ? 8.538 -12.094 -21.160 1.00 94.06 83 ALA A N 1
ATOM 644 C CA . ALA A 1 83 ? 8.646 -12.771 -22.451 1.00 94.06 83 ALA A CA 1
ATOM 645 C C . ALA A 1 83 ? 9.868 -12.288 -23.250 1.00 94.06 83 ALA A C 1
ATOM 647 O O . ALA A 1 83 ? 10.620 -13.105 -23.780 1.00 94.06 83 ALA A O 1
ATOM 648 N N . VAL A 1 84 ? 10.115 -10.974 -23.267 1.00 93.38 84 VAL A N 1
ATOM 649 C CA . VAL A 1 84 ? 11.319 -10.386 -23.874 1.00 93.38 84 VAL A CA 1
ATOM 650 C C . VAL A 1 84 ? 12.585 -10.841 -23.140 1.00 93.38 84 VAL A C 1
ATOM 652 O O . VAL A 1 84 ? 13.571 -11.195 -23.783 1.00 93.38 84 VAL A O 1
ATOM 655 N N . GLY A 1 85 ? 12.563 -10.898 -21.805 1.00 92.56 85 GLY A N 1
ATOM 656 C CA . GLY A 1 85 ? 13.674 -11.423 -21.009 1.00 92.56 85 GLY A CA 1
ATOM 657 C C . GLY A 1 85 ? 14.012 -12.872 -21.364 1.00 92.56 85 GLY A C 1
ATOM 658 O O . GLY A 1 85 ? 15.166 -13.186 -21.643 1.00 92.56 85 GLY A O 1
ATOM 659 N N . VAL A 1 86 ? 13.001 -13.740 -21.454 1.00 93.12 86 VAL A N 1
ATOM 660 C CA . VAL A 1 86 ? 13.160 -15.142 -21.874 1.00 93.12 86 VAL A CA 1
ATOM 661 C C . VAL A 1 86 ? 13.708 -15.232 -23.300 1.00 93.12 86 VAL A C 1
ATOM 663 O O . VAL A 1 86 ? 14.628 -16.007 -23.552 1.00 93.12 86 VAL A O 1
ATOM 666 N N . PHE A 1 87 ? 13.220 -14.405 -24.225 1.00 94.69 87 PHE A N 1
ATOM 667 C CA . PHE A 1 87 ? 13.739 -14.357 -25.593 1.00 94.69 87 PHE A CA 1
ATOM 668 C C . PHE A 1 87 ? 15.234 -13.989 -25.651 1.00 94.69 87 PHE A C 1
ATOM 670 O O . PHE A 1 87 ? 15.999 -14.601 -26.402 1.00 94.69 87 PHE A O 1
ATOM 677 N N . PHE A 1 88 ? 15.687 -13.047 -24.818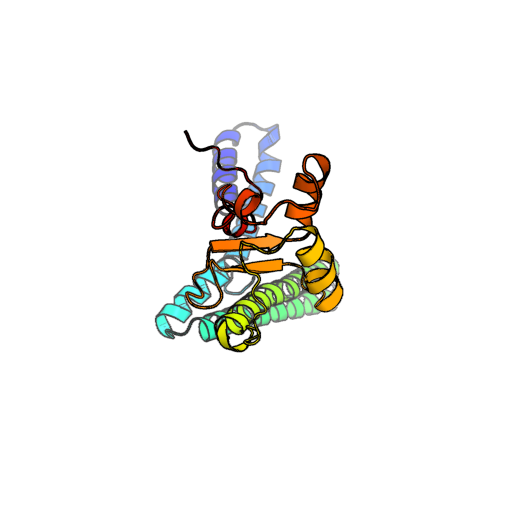 1.00 93.50 88 PHE A N 1
ATOM 678 C CA . PHE A 1 88 ? 17.110 -12.710 -24.720 1.00 93.50 88 PHE A CA 1
ATOM 679 C C . PHE A 1 88 ? 17.957 -13.847 -24.147 1.00 93.50 88 PHE A C 1
ATOM 681 O O . PHE A 1 88 ? 19.068 -14.060 -24.633 1.00 93.50 88 PHE A O 1
ATOM 688 N N . ILE A 1 89 ? 17.432 -14.605 -23.177 1.00 93.06 89 ILE A N 1
ATOM 689 C CA . ILE A 1 89 ? 18.105 -15.803 -22.649 1.00 93.06 89 ILE A CA 1
ATOM 690 C C . ILE A 1 89 ? 18.337 -16.815 -23.779 1.00 93.06 89 ILE A C 1
ATOM 692 O O . ILE A 1 89 ? 19.450 -17.317 -23.927 1.00 93.06 89 ILE A O 1
ATOM 696 N N . LEU A 1 90 ? 17.317 -17.066 -24.605 1.00 93.50 90 LEU A N 1
ATOM 697 C CA . LEU A 1 90 ? 17.395 -18.021 -25.717 1.00 93.50 90 LEU A CA 1
ATOM 698 C C . LEU A 1 90 ? 18.343 -17.562 -26.837 1.00 93.50 90 LEU A C 1
ATOM 700 O O . LEU A 1 90 ? 19.010 -18.387 -27.450 1.00 93.50 90 LEU A O 1
ATOM 704 N N . THR A 1 91 ? 18.450 -16.251 -27.069 1.00 93.06 91 THR A N 1
ATOM 705 C CA . THR A 1 91 ? 19.355 -15.652 -28.074 1.00 93.06 91 THR A CA 1
ATOM 706 C C . THR A 1 91 ? 20.811 -15.530 -27.572 1.00 93.06 91 THR A C 1
ATOM 708 O O . THR A 1 91 ? 21.649 -14.908 -28.218 1.00 93.06 91 THR A O 1
ATOM 711 N N . GLY A 1 92 ? 21.144 -16.097 -26.405 1.00 90.00 92 GLY A N 1
ATOM 712 C CA . GLY A 1 92 ? 22.506 -16.111 -25.848 1.00 90.00 92 GLY A CA 1
ATOM 713 C C . GLY A 1 92 ? 22.863 -14.917 -24.952 1.00 90.00 92 GLY A C 1
ATOM 714 O O . GLY A 1 92 ? 23.943 -14.885 -24.366 1.00 90.00 92 GLY A O 1
ATOM 715 N N . ASN A 1 93 ? 21.951 -13.960 -24.761 1.00 92.19 93 ASN A N 1
ATOM 716 C CA . ASN A 1 93 ? 22.110 -12.826 -23.845 1.00 92.19 93 ASN A CA 1
ATOM 717 C C . ASN A 1 93 ? 21.587 -13.170 -22.437 1.00 92.19 93 ASN A C 1
ATOM 719 O O . ASN A 1 93 ? 20.634 -12.565 -21.942 1.00 92.19 93 ASN A O 1
ATOM 723 N N . PHE A 1 94 ? 22.223 -14.145 -21.779 1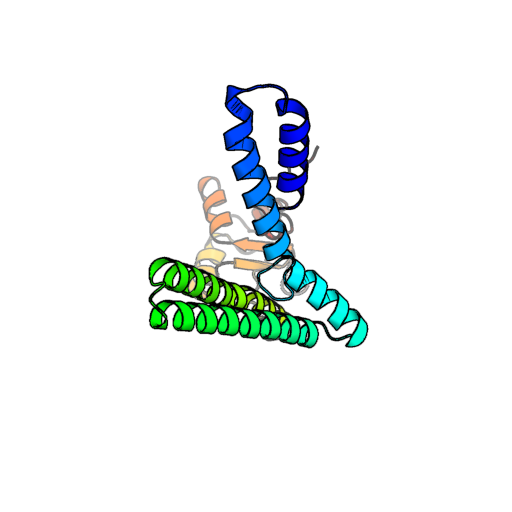.00 91.06 94 PHE A N 1
ATOM 724 C CA . PHE A 1 94 ? 21.753 -14.699 -20.502 1.00 91.06 94 PHE A CA 1
ATOM 725 C C . PHE A 1 94 ? 21.585 -13.640 -19.399 1.00 91.06 94 PHE A C 1
ATOM 727 O O . PHE A 1 94 ? 20.503 -13.514 -18.835 1.00 91.06 94 PHE A O 1
ATOM 734 N N . LEU A 1 95 ? 22.621 -12.837 -19.121 1.00 92.81 95 LEU A N 1
ATOM 735 C CA . LEU A 1 95 ? 22.596 -11.843 -18.035 1.00 92.81 95 LEU A CA 1
ATOM 736 C C . LEU A 1 95 ? 21.488 -10.795 -18.222 1.00 92.81 95 LEU A C 1
ATOM 738 O O . LEU A 1 95 ? 20.713 -10.538 -17.302 1.00 92.81 95 LEU A O 1
ATOM 742 N N . ASN A 1 96 ? 21.377 -10.229 -19.427 1.00 90.44 96 ASN A N 1
ATOM 743 C CA . ASN A 1 96 ? 20.356 -9.228 -19.746 1.00 90.44 96 ASN A CA 1
ATOM 744 C C . ASN A 1 96 ? 18.945 -9.823 -19.691 1.00 90.44 96 ASN A C 1
ATOM 746 O O . ASN A 1 96 ? 18.018 -9.191 -19.183 1.00 90.44 96 ASN A O 1
ATOM 750 N N . GLY A 1 97 ? 18.782 -11.053 -20.179 1.00 92.00 97 GLY A N 1
ATOM 751 C CA . GLY A 1 97 ? 17.502 -11.742 -20.154 1.00 92.00 97 GLY A CA 1
ATOM 752 C C . GLY A 1 97 ? 17.041 -12.100 -18.739 1.00 92.00 97 GLY A C 1
ATOM 753 O O . GLY A 1 97 ? 15.882 -11.859 -18.401 1.00 92.00 97 GLY A O 1
ATOM 754 N N . VAL A 1 98 ? 17.949 -12.574 -17.876 1.00 92.88 98 VAL A N 1
ATOM 755 C CA . VAL A 1 98 ? 17.668 -12.815 -16.448 1.00 92.88 98 VAL A CA 1
ATOM 756 C C . VAL A 1 98 ? 17.307 -11.513 -15.734 1.00 92.88 98 VAL A C 1
ATOM 758 O O . VAL A 1 98 ? 16.335 -11.486 -14.979 1.00 92.88 98 VAL A O 1
ATOM 761 N N . TRP A 1 99 ? 18.028 -10.419 -16.001 1.00 92.50 99 TRP A N 1
ATOM 762 C CA . TRP A 1 99 ? 17.725 -9.108 -15.421 1.00 92.50 99 TRP A CA 1
ATOM 763 C C . TRP A 1 99 ? 16.325 -8.608 -15.808 1.00 92.50 99 TRP A C 1
ATOM 765 O O . TRP A 1 99 ? 15.544 -8.202 -14.946 1.00 92.50 99 TRP A O 1
ATOM 775 N N . LEU A 1 100 ? 15.959 -8.703 -17.089 1.00 89.88 100 LEU A N 1
ATOM 776 C CA . LEU A 1 100 ? 14.620 -8.345 -17.568 1.00 89.88 100 LEU A CA 1
ATOM 777 C C . LEU A 1 100 ? 13.531 -9.248 -16.980 1.00 89.88 100 LEU A C 1
ATOM 779 O O . LEU A 1 100 ? 12.494 -8.751 -16.538 1.00 89.88 100 LEU A O 1
ATOM 783 N N . ALA A 1 101 ? 13.770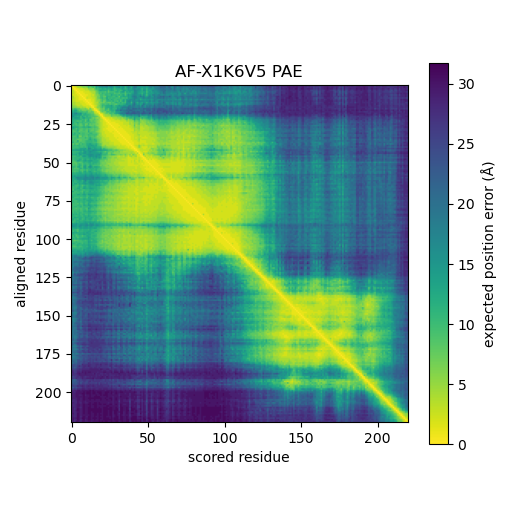 -10.560 -16.915 1.00 90.19 101 ALA A N 1
ATOM 784 C CA . ALA A 1 101 ? 12.834 -11.501 -16.308 1.00 90.19 101 ALA A CA 1
ATOM 785 C C . ALA A 1 101 ? 12.601 -11.180 -14.823 1.00 90.19 101 ALA A C 1
ATOM 787 O O . ALA A 1 101 ? 11.460 -11.203 -14.358 1.00 90.19 101 ALA A O 1
ATOM 788 N N . PHE A 1 102 ? 13.658 -10.799 -14.098 1.00 91.12 102 PHE A N 1
ATOM 789 C CA . PHE A 1 102 ? 13.568 -10.361 -12.708 1.00 91.12 102 PHE A CA 1
ATOM 790 C C . PHE A 1 102 ? 12.739 -9.077 -12.557 1.00 91.12 102 PHE A C 1
ATOM 792 O O . PHE A 1 102 ? 11.847 -9.031 -11.710 1.00 91.12 102 PHE A O 1
ATOM 799 N N . ILE A 1 103 ? 12.960 -8.063 -13.406 1.00 88.88 103 ILE A N 1
ATOM 800 C CA . ILE A 1 103 ? 12.161 -6.823 -13.408 1.00 88.88 103 ILE A CA 1
ATOM 801 C C . ILE A 1 103 ? 10.684 -7.124 -13.680 1.00 88.88 103 ILE A C 1
ATOM 803 O O . ILE A 1 103 ? 9.806 -6.630 -12.970 1.00 88.88 103 ILE A O 1
ATOM 807 N N . GLY A 1 104 ? 10.390 -7.948 -14.686 1.00 87.94 104 GLY A N 1
ATOM 808 C CA . GLY A 1 104 ? 9.017 -8.307 -15.027 1.00 87.94 104 GLY A CA 1
ATOM 809 C C . GLY A 1 104 ? 8.326 -9.109 -13.917 1.00 87.94 104 GLY A C 1
ATOM 810 O O . GLY A 1 104 ? 7.173 -8.837 -13.573 1.00 87.94 104 GLY A O 1
ATOM 811 N N . TRP A 1 105 ? 9.047 -10.037 -13.280 1.00 88.00 105 TRP A N 1
ATOM 812 C CA . TRP A 1 105 ? 8.558 -10.768 -12.110 1.00 88.00 105 TRP A CA 1
ATOM 813 C C . TRP A 1 105 ? 8.303 -9.843 -10.910 1.00 88.00 105 TRP A C 1
ATOM 815 O O . TRP A 1 105 ? 7.259 -9.937 -10.258 1.00 88.00 105 TRP A O 1
ATOM 825 N N . PHE A 1 106 ? 9.209 -8.899 -10.646 1.00 86.12 106 PHE A N 1
ATOM 826 C CA . PHE A 1 106 ? 9.045 -7.892 -9.599 1.00 86.12 106 PHE A CA 1
ATOM 827 C C . PHE A 1 106 ? 7.808 -7.015 -9.838 1.00 86.12 106 PHE A C 1
ATOM 829 O O . PHE A 1 106 ? 7.027 -6.767 -8.910 1.00 86.12 106 PHE A O 1
ATOM 836 N N . LEU A 1 107 ? 7.588 -6.594 -11.089 1.00 84.19 107 LEU A N 1
ATOM 837 C CA . LEU A 1 107 ? 6.412 -5.821 -11.480 1.00 84.19 107 LEU A CA 1
ATOM 838 C C . LEU A 1 107 ? 5.123 -6.606 -11.200 1.00 84.19 107 LEU A C 1
ATOM 840 O O . LEU A 1 107 ? 4.181 -6.071 -10.611 1.00 84.19 107 LEU A O 1
ATOM 844 N N . GLN A 1 108 ? 5.119 -7.903 -11.522 1.00 83.25 108 GLN A N 1
ATOM 845 C CA . GLN A 1 108 ? 3.990 -8.796 -11.273 1.00 83.25 108 GLN A CA 1
ATOM 846 C C . GLN A 1 108 ? 3.697 -8.992 -9.776 1.00 83.25 108 GLN A C 1
ATOM 848 O O . GLN A 1 108 ? 2.537 -8.921 -9.360 1.00 83.25 108 GLN A O 1
ATOM 853 N N . SER A 1 109 ? 4.731 -9.206 -8.956 1.00 78.50 109 SER A N 1
ATOM 854 C CA . SER A 1 109 ? 4.603 -9.349 -7.495 1.00 78.50 109 SER A CA 1
ATOM 855 C C . SER A 1 109 ? 4.022 -8.086 -6.848 1.00 78.50 109 SER A C 1
ATOM 857 O O . SER A 1 109 ? 3.160 -8.140 -5.964 1.00 78.50 109 SER A O 1
ATOM 859 N N . SER A 1 110 ? 4.432 -6.923 -7.345 1.00 74.19 110 SER A N 1
ATOM 860 C CA . SER A 1 110 ? 4.018 -5.626 -6.817 1.00 74.19 110 SER A CA 1
ATOM 861 C C . SER A 1 110 ? 2.602 -5.226 -7.255 1.00 74.19 110 SER A C 1
ATOM 863 O O . SER A 1 110 ? 1.834 -4.699 -6.445 1.00 74.19 110 SER A O 1
ATOM 865 N N . ALA A 1 111 ? 2.193 -5.554 -8.487 1.00 72.44 111 ALA A N 1
ATOM 866 C CA . ALA A 1 111 ? 0.839 -5.297 -8.990 1.00 72.44 111 ALA A CA 1
ATOM 867 C C . ALA A 1 111 ? -0.256 -5.999 -8.157 1.00 72.44 111 ALA A C 1
ATOM 869 O O . ALA A 1 111 ? -1.367 -5.485 -8.012 1.00 72.44 111 ALA A O 1
ATOM 870 N N . GLN A 1 112 ? 0.049 -7.153 -7.549 1.00 67.94 112 GLN A N 1
ATOM 871 C CA . GLN A 1 112 ? -0.898 -7.898 -6.708 1.00 67.94 112 GLN A CA 1
ATOM 872 C C . GLN A 1 112 ? -1.189 -7.249 -5.341 1.00 67.94 112 GLN A C 1
ATOM 874 O O . GLN A 1 112 ? -2.144 -7.657 -4.672 1.00 67.94 112 GLN A O 1
ATOM 879 N N . ARG A 1 113 ? -0.384 -6.281 -4.882 1.00 62.09 113 ARG A N 1
ATOM 880 C CA . ARG A 1 113 ? -0.563 -5.647 -3.561 1.00 62.09 113 ARG A CA 1
ATOM 881 C C . ARG A 1 113 ? -1.648 -4.567 -3.580 1.00 62.09 113 ARG A C 1
ATOM 883 O O . ARG A 1 113 ? -2.470 -4.519 -2.671 1.00 62.09 113 ARG A O 1
ATOM 890 N N . GLY A 1 114 ? -1.727 -3.778 -4.656 1.00 61.00 114 GLY A N 1
ATOM 891 C CA . GLY A 1 114 ? -2.710 -2.692 -4.786 1.00 61.00 114 GLY A CA 1
ATOM 892 C C . GLY A 1 114 ? -4.170 -3.163 -4.840 1.00 61.00 114 GLY A C 1
ATOM 893 O O . GLY A 1 114 ? -5.054 -2.510 -4.294 1.00 61.00 114 GLY A O 1
ATOM 894 N N . TYR A 1 115 ? -4.429 -4.328 -5.441 1.00 60.75 115 TYR A N 1
ATOM 895 C CA . TYR A 1 115 ? -5.784 -4.882 -5.566 1.00 60.75 115 TYR A CA 1
ATOM 896 C C . TYR A 1 115 ? -6.323 -5.473 -4.250 1.00 60.75 115 TYR A C 1
ATOM 898 O O . TYR A 1 115 ? -7.518 -5.388 -3.970 1.00 60.75 115 TYR A O 1
ATOM 906 N N . ARG A 1 116 ? -5.443 -6.044 -3.414 1.00 61.97 116 ARG A N 1
ATOM 907 C CA . ARG A 1 116 ? -5.829 -6.629 -2.118 1.00 61.97 116 ARG A CA 1
ATOM 908 C C . ARG A 1 116 ? -6.299 -5.571 -1.119 1.00 61.97 116 ARG A C 1
ATOM 910 O O . ARG A 1 116 ? -7.285 -5.804 -0.429 1.00 61.97 116 ARG A O 1
ATOM 917 N N . GLN A 1 117 ? -5.660 -4.399 -1.112 1.00 61.44 117 GLN A N 1
ATOM 918 C CA . GLN A 1 117 ? -6.038 -3.293 -0.227 1.00 61.44 117 GLN A CA 1
ATOM 919 C C . GLN A 1 117 ? -7.451 -2.764 -0.526 1.00 61.44 117 GLN A C 1
ATOM 921 O O . GLN A 1 117 ? -8.242 -2.552 0.387 1.00 61.44 117 GLN A O 1
ATOM 926 N N . LEU A 1 118 ? -7.799 -2.618 -1.810 1.00 62.59 118 LEU A N 1
ATOM 927 C CA . LEU A 1 118 ? -9.134 -2.171 -2.227 1.00 62.59 118 LEU A CA 1
ATOM 928 C C . LEU A 1 118 ? -10.230 -3.178 -1.872 1.00 62.59 118 LEU A C 1
ATOM 930 O O . LEU A 1 118 ? -11.306 -2.782 -1.427 1.00 62.59 118 LEU A O 1
ATOM 934 N N . LYS A 1 119 ? -9.964 -4.481 -2.024 1.00 62.88 119 LYS A N 1
ATOM 935 C CA . LYS A 1 119 ? -10.923 -5.518 -1.616 1.00 62.88 119 LYS A CA 1
ATOM 936 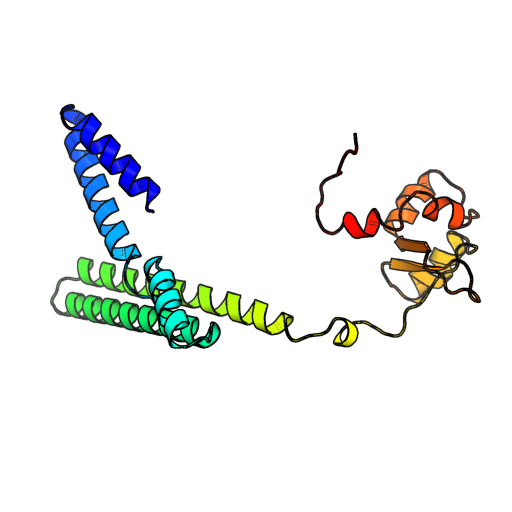C C . LYS A 1 119 ? -11.209 -5.491 -0.116 1.00 62.88 119 LYS A C 1
ATOM 938 O O . LYS A 1 119 ? -12.357 -5.697 0.268 1.00 62.88 119 LYS A O 1
ATOM 943 N N . PHE A 1 120 ? -10.209 -5.202 0.715 1.00 62.78 120 PHE A N 1
ATOM 944 C CA . PHE A 1 120 ? -10.397 -5.117 2.161 1.00 62.78 120 PHE A CA 1
ATOM 945 C C . PHE A 1 120 ? -11.290 -3.932 2.559 1.00 62.78 120 PHE A C 1
ATOM 947 O O . PHE A 1 120 ? -12.282 -4.128 3.256 1.00 62.78 120 PHE A O 1
ATOM 954 N N . GLU A 1 121 ? -11.026 -2.728 2.035 1.00 62.72 121 GLU A N 1
ATOM 955 C CA . GLU A 1 121 ? -11.882 -1.557 2.305 1.00 62.72 121 GLU A CA 1
ATOM 956 C C . GLU A 1 121 ? -13.325 -1.749 1.823 1.00 62.72 121 GLU A C 1
ATOM 958 O O . GLU A 1 121 ? -14.272 -1.347 2.499 1.00 62.72 121 GLU A O 1
ATOM 963 N N . THR A 1 122 ? -13.507 -2.367 0.654 1.00 61.62 122 THR A N 1
ATOM 964 C CA . THR A 1 122 ? -14.846 -2.570 0.078 1.00 61.62 122 THR A CA 1
ATOM 965 C C . THR A 1 122 ? -15.647 -3.610 0.866 1.00 61.62 122 THR A C 1
ATOM 967 O O . THR A 1 122 ? -16.861 -3.476 0.982 1.00 61.62 122 THR A O 1
ATOM 970 N N . SER A 1 123 ? -14.976 -4.602 1.466 1.00 63.66 123 SER A N 1
ATOM 971 C CA . SER A 1 123 ? -15.637 -5.651 2.259 1.00 63.66 123 SER A CA 1
ATOM 972 C C . SER A 1 123 ? -16.185 -5.130 3.592 1.00 63.66 123 SER A C 1
ATOM 974 O O . SER A 1 123 ? -17.160 -5.671 4.097 1.00 63.66 123 SER A O 1
ATOM 976 N N . ILE A 1 124 ? -15.594 -4.067 4.149 1.00 64.12 124 ILE A N 1
ATOM 977 C CA . ILE A 1 124 ? -16.029 -3.472 5.424 1.00 64.12 124 ILE A CA 1
ATOM 978 C C . ILE A 1 124 ? -17.112 -2.405 5.205 1.00 64.12 124 ILE A C 1
ATOM 980 O O . ILE A 1 124 ? -18.028 -2.287 6.012 1.00 64.12 124 ILE A O 1
ATOM 984 N N . LYS A 1 125 ? -17.072 -1.661 4.089 1.00 64.31 125 LYS A N 1
ATOM 985 C CA . LYS A 1 125 ? -18.041 -0.585 3.789 1.00 64.31 125 LYS A CA 1
ATOM 986 C C . LYS A 1 125 ? -19.500 -1.042 3.648 1.00 64.31 125 LYS A C 1
ATOM 988 O O . LYS A 1 125 ? -20.387 -0.197 3.696 1.00 64.31 125 LYS A O 1
ATOM 993 N N . GLY A 1 126 ? -19.747 -2.335 3.439 1.00 67.06 126 GLY A N 1
ATOM 994 C CA . GLY A 1 126 ? -21.095 -2.889 3.284 1.00 67.06 126 GLY A CA 1
ATOM 995 C C . GLY A 1 126 ? -21.747 -3.390 4.575 1.00 67.06 126 GLY A C 1
ATOM 996 O O . GLY A 1 126 ? -22.937 -3.680 4.552 1.00 67.06 126 GLY A O 1
ATOM 997 N N . ILE A 1 127 ? -20.994 -3.506 5.673 1.00 74.06 127 ILE A N 1
ATOM 998 C CA . ILE A 1 127 ? -21.472 -4.109 6.923 1.00 74.06 127 ILE A CA 1
ATOM 999 C C . ILE A 1 127 ? -21.912 -2.989 7.868 1.00 74.06 127 ILE A C 1
ATOM 1001 O O . ILE A 1 127 ? -21.110 -2.115 8.207 1.00 74.06 127 ILE A O 1
ATOM 1005 N N . LYS A 1 128 ? -23.182 -2.984 8.293 1.00 75.50 128 LYS A N 1
ATOM 1006 C CA . LYS A 1 128 ? -23.644 -2.037 9.315 1.00 75.50 128 LYS A CA 1
ATOM 1007 C C . LYS A 1 128 ? -23.182 -2.528 10.680 1.00 75.50 128 LYS A C 1
ATOM 1009 O O . LYS A 1 128 ? -23.138 -3.725 10.934 1.00 75.50 128 LYS A O 1
ATOM 1014 N N . VAL A 1 129 ? -22.897 -1.602 11.595 1.00 75.56 129 VAL A N 1
ATOM 1015 C CA . VAL A 1 129 ? -22.525 -1.951 12.980 1.00 75.56 129 VAL A CA 1
ATOM 1016 C C . VAL A 1 129 ? -23.593 -2.838 13.632 1.00 75.56 129 VAL A C 1
ATOM 1018 O O . VAL A 1 129 ? -23.247 -3.786 14.327 1.00 75.56 129 VAL A O 1
ATOM 1021 N N . GLY A 1 130 ? -24.873 -2.597 13.329 1.00 76.44 130 GLY A N 1
ATOM 1022 C CA . GLY A 1 130 ? -25.985 -3.428 13.801 1.00 76.44 130 GLY A CA 1
ATOM 1023 C C . GLY A 1 130 ? -25.949 -4.883 13.320 1.00 76.44 130 GLY A C 1
ATOM 1024 O O . GLY A 1 130 ? -26.460 -5.742 14.018 1.00 76.44 130 GLY A O 1
ATOM 1025 N N . ASP A 1 131 ? -25.291 -5.186 12.195 1.00 76.50 131 ASP A N 1
ATOM 1026 C CA . ASP A 1 131 ? -25.195 -6.558 11.671 1.00 76.50 131 ASP A CA 1
ATOM 1027 C C . ASP A 1 131 ? -24.151 -7.405 12.432 1.00 76.50 131 ASP A C 1
ATOM 1029 O O . ASP A 1 131 ? -24.090 -8.623 12.270 1.00 76.50 131 ASP A O 1
ATOM 1033 N N . VAL A 1 132 ? -23.293 -6.761 13.234 1.00 77.94 132 VAL A N 1
ATOM 1034 C CA . VAL A 1 132 ? -22.181 -7.393 13.973 1.00 77.94 132 VAL A CA 1
ATOM 1035 C C . VAL A 1 132 ? -22.330 -7.221 15.488 1.00 77.94 132 VAL A C 1
ATOM 1037 O O . VAL A 1 132 ? -21.760 -7.991 16.261 1.00 77.94 132 VAL A O 1
ATOM 1040 N N . MET A 1 133 ? -23.073 -6.206 15.931 1.00 78.75 133 MET A N 1
ATOM 1041 C CA . MET A 1 133 ? -23.270 -5.904 17.343 1.00 78.75 133 MET A CA 1
ATOM 1042 C C . MET A 1 133 ? -24.121 -6.982 18.023 1.00 78.75 133 MET A C 1
ATOM 1044 O O . MET A 1 133 ? -25.176 -7.362 17.529 1.00 78.75 133 MET A O 1
ATOM 1048 N N . ASN A 1 134 ? -23.675 -7.455 19.188 1.00 74.75 134 ASN A N 1
ATOM 1049 C CA . ASN A 1 134 ? -24.493 -8.325 20.026 1.00 74.75 134 ASN A CA 1
ATOM 1050 C C . ASN A 1 134 ? -25.614 -7.495 20.671 1.00 74.75 134 ASN A C 1
ATOM 1052 O O . ASN A 1 134 ? -25.330 -6.562 21.422 1.00 74.75 134 ASN A O 1
ATOM 1056 N N . GLU A 1 135 ? -26.867 -7.834 20.374 1.00 73.38 135 GLU A N 1
ATOM 1057 C CA . GLU A 1 135 ? -28.052 -7.122 20.874 1.00 73.38 135 GLU A CA 1
ATOM 1058 C C . GLU A 1 135 ? -28.308 -7.373 22.369 1.00 73.38 135 GLU A C 1
ATOM 1060 O O . GLU A 1 135 ? -28.912 -6.543 23.046 1.00 73.38 135 GLU A O 1
ATOM 1065 N N . ASN A 1 136 ? -27.802 -8.483 22.918 1.00 74.25 136 ASN A N 1
ATOM 1066 C CA . ASN A 1 136 ? -27.946 -8.814 24.335 1.00 74.25 136 ASN A CA 1
ATOM 1067 C C . ASN A 1 136 ? -26.845 -8.140 25.159 1.00 74.25 136 ASN A C 1
ATOM 1069 O O . ASN A 1 136 ? -25.865 -8.770 25.569 1.00 74.25 136 ASN A O 1
ATOM 1073 N N . ILE A 1 137 ? -27.002 -6.836 25.371 1.00 75.00 137 ILE A N 1
ATOM 1074 C CA . ILE A 1 137 ? -26.101 -6.040 26.203 1.00 75.00 137 ILE A CA 1
ATOM 1075 C C . ILE A 1 137 ? -26.468 -6.259 27.675 1.00 75.00 137 ILE A C 1
ATOM 1077 O O . ILE A 1 137 ? -27.591 -5.988 28.094 1.00 75.00 137 ILE A O 1
ATOM 1081 N N . VAL A 1 138 ? -25.515 -6.755 28.463 1.00 84.44 138 VAL A N 1
ATOM 1082 C CA . VAL A 1 138 ? -25.653 -6.855 29.922 1.00 84.44 138 VAL A CA 1
ATOM 1083 C C . VAL A 1 138 ? -25.183 -5.534 30.527 1.00 84.44 138 VAL A C 1
ATOM 1085 O O . VAL A 1 138 ? -24.009 -5.189 30.396 1.00 84.44 138 VAL A O 1
ATOM 1088 N N . ASN A 1 139 ? -26.094 -4.804 31.167 1.00 86.81 139 ASN A N 1
ATOM 1089 C CA . ASN A 1 139 ? -25.822 -3.511 31.797 1.00 86.81 139 ASN A CA 1
ATOM 1090 C C . ASN A 1 139 ? -25.582 -3.691 33.300 1.00 86.81 139 ASN A C 1
ATOM 1092 O O . ASN A 1 139 ? -26.123 -4.616 33.904 1.00 86.81 139 ASN A O 1
ATOM 1096 N N . VAL A 1 140 ? -24.801 -2.793 33.900 1.00 87.50 140 VAL A N 1
ATOM 1097 C CA . VAL A 1 140 ? -24.607 -2.716 35.357 1.00 87.50 140 VAL A CA 1
ATOM 1098 C C . VAL A 1 140 ? -25.098 -1.366 35.858 1.00 87.50 140 VAL A C 1
ATOM 1100 O O . VAL A 1 140 ? -24.949 -0.360 35.166 1.00 87.50 140 VAL A O 1
ATOM 1103 N N . THR A 1 141 ? -25.705 -1.319 37.034 1.00 86.56 141 THR A N 1
ATOM 1104 C CA . THR A 1 141 ? -26.186 -0.065 37.622 1.00 86.56 141 THR A CA 1
ATOM 1105 C C . THR A 1 141 ? -25.078 0.614 38.433 1.00 86.56 141 THR A C 1
ATOM 1107 O O . THR A 1 141 ? -24.089 -0.021 38.802 1.00 86.56 141 THR A O 1
ATOM 1110 N N . LYS A 1 142 ? -25.178 1.925 38.673 1.00 83.00 142 LYS A N 1
ATOM 1111 C CA . LYS A 1 142 ? -24.126 2.693 39.373 1.00 83.00 142 LYS A CA 1
ATOM 1112 C C . LYS A 1 142 ? -23.993 2.371 40.871 1.00 83.00 142 LYS A C 1
ATOM 1114 O O . LYS A 1 142 ? -22.945 2.637 41.456 1.00 83.00 142 LYS A O 1
ATOM 1119 N N . ASP A 1 143 ? -25.045 1.816 41.461 1.00 83.06 143 ASP A N 1
ATOM 1120 C CA . ASP A 1 143 ? -25.198 1.457 42.875 1.00 83.06 143 ASP A CA 1
ATOM 1121 C C . ASP A 1 143 ? -24.625 0.074 43.220 1.00 83.06 143 ASP A C 1
ATOM 1123 O O . ASP A 1 143 ? -24.476 -0.257 44.394 1.00 83.06 143 ASP A O 1
ATOM 1127 N N . ILE A 1 144 ? -24.257 -0.739 42.222 1.00 85.00 144 ILE A N 1
ATOM 1128 C CA . ILE A 1 144 ? -23.598 -2.021 42.488 1.00 85.00 144 ILE A CA 1
ATOM 1129 C C . ILE A 1 144 ? -22.215 -1.791 43.119 1.00 85.00 144 ILE A C 1
ATOM 1131 O O . ILE A 1 144 ? -21.489 -0.847 42.781 1.00 85.00 144 ILE A O 1
ATOM 1135 N N . THR A 1 145 ? -21.824 -2.675 44.036 1.00 83.56 145 THR A N 1
ATOM 1136 C CA . THR A 1 145 ? -20.491 -2.625 44.640 1.00 83.56 145 THR A CA 1
ATOM 1137 C C . THR A 1 145 ? -19.433 -3.189 43.693 1.00 83.56 145 THR A C 1
ATOM 1139 O O . THR A 1 145 ? -19.713 -4.019 42.825 1.00 83.56 145 THR A O 1
ATOM 1142 N N . ILE A 1 146 ? -18.178 -2.769 43.871 1.00 80.31 146 ILE A N 1
ATOM 1143 C CA . ILE A 1 146 ? -17.046 -3.310 43.099 1.00 80.31 146 ILE A CA 1
ATOM 1144 C C . ILE A 1 146 ? -16.923 -4.830 43.278 1.00 80.31 146 ILE A C 1
ATOM 1146 O O . ILE A 1 146 ? -16.580 -5.533 42.329 1.00 80.31 146 ILE A O 1
ATOM 1150 N N . GLN A 1 147 ? -17.188 -5.336 44.484 1.00 80.25 147 GLN A N 1
ATOM 1151 C CA . GLN A 1 147 ? -17.108 -6.763 44.779 1.00 80.25 147 GLN A CA 1
ATOM 1152 C C . GLN A 1 147 ? -18.181 -7.555 44.022 1.00 80.25 147 GLN A C 1
ATOM 1154 O O . GLN A 1 147 ? -17.838 -8.485 43.292 1.00 80.25 147 GLN A O 1
ATOM 1159 N N . ASP A 1 148 ? -19.439 -7.119 44.096 1.00 85.12 148 ASP A N 1
ATOM 1160 C CA . ASP A 1 148 ? -20.552 -7.774 43.397 1.00 85.12 148 ASP A CA 1
ATOM 1161 C C . ASP A 1 148 ? -20.384 -7.672 41.872 1.00 85.12 148 ASP A C 1
ATOM 1163 O O . ASP A 1 148 ? -20.666 -8.608 41.129 1.00 85.12 148 ASP A O 1
ATOM 1167 N N . LEU A 1 149 ? -19.826 -6.567 41.372 1.00 84.56 149 LEU A N 1
ATOM 1168 C CA . LEU A 1 149 ? -19.487 -6.420 39.958 1.00 84.56 149 LEU A CA 1
ATOM 1169 C C . LEU A 1 149 ? -18.454 -7.466 39.495 1.00 84.56 149 LEU A C 1
ATOM 1171 O O . LEU A 1 149 ? -18.570 -8.030 38.402 1.00 84.56 149 LEU A O 1
ATOM 1175 N N . VAL A 1 150 ? -17.415 -7.720 40.292 1.00 82.62 150 VAL A N 1
ATOM 1176 C CA . VAL A 1 150 ? -16.393 -8.719 39.948 1.00 82.62 150 VAL A CA 1
ATOM 1177 C C . VAL A 1 150 ? -16.987 -10.124 39.997 1.00 82.62 150 VAL A C 1
ATOM 1179 O O . VAL A 1 150 ? -16.838 -10.875 39.026 1.00 82.62 150 VAL A O 1
ATOM 1182 N N . ASP A 1 151 ? -17.680 -10.450 41.083 1.00 83.19 151 ASP A N 1
ATOM 1183 C CA . ASP A 1 151 ? -18.148 -11.804 41.369 1.00 83.19 151 ASP A CA 1
ATOM 1184 C C . ASP A 1 151 ? -19.367 -12.191 40.508 1.00 83.19 151 ASP A C 1
ATOM 1186 O O . ASP A 1 151 ? -19.374 -13.264 39.898 1.00 83.19 151 ASP A O 1
ATOM 1190 N N . ASP A 1 152 ? -20.348 -11.298 40.342 1.00 84.31 152 ASP A N 1
ATOM 1191 C CA . ASP A 1 152 ? -21.612 -11.612 39.661 1.00 84.31 152 ASP A CA 1
ATOM 1192 C C . ASP A 1 152 ? -21.637 -11.246 38.172 1.00 84.31 152 ASP A C 1
ATOM 1194 O O . ASP A 1 152 ? -22.444 -11.806 37.420 1.00 84.31 152 ASP A O 1
ATOM 1198 N N . TYR A 1 153 ? -20.744 -10.359 37.707 1.00 84.94 153 TYR A N 1
ATOM 1199 C CA . TYR A 1 153 ? -20.699 -9.939 36.300 1.00 84.94 153 TYR A CA 1
ATOM 1200 C C . TYR A 1 153 ? -19.433 -10.395 35.580 1.00 84.94 153 TYR A C 1
ATOM 1202 O O . TYR A 1 153 ? -19.521 -11.162 34.614 1.00 84.94 153 TYR A O 1
ATOM 1210 N N . PHE A 1 154 ? -18.248 -9.972 36.031 1.00 83.12 154 PHE A N 1
ATOM 1211 C CA . PHE A 1 154 ? -17.000 -10.299 35.329 1.00 83.12 154 PHE A CA 1
ATOM 1212 C C . PHE A 1 154 ? -16.686 -11.799 35.348 1.00 83.12 154 PHE A C 1
ATOM 1214 O O . PHE A 1 154 ? -16.290 -12.347 34.314 1.00 83.12 154 PHE A O 1
ATOM 1221 N N . MET A 1 155 ? -16.909 -12.484 36.475 1.00 81.25 155 MET A N 1
ATOM 1222 C CA . MET A 1 155 ? -16.697 -13.935 36.565 1.00 81.25 155 MET A CA 1
ATOM 1223 C C . MET A 1 155 ? -17.781 -14.738 35.834 1.00 81.25 155 MET A C 1
ATOM 1225 O O . MET A 1 155 ? -17.479 -15.790 35.261 1.00 81.25 155 MET A O 1
ATOM 1229 N N . LYS A 1 156 ? -19.019 -14.228 35.789 1.00 83.69 156 LYS A N 1
ATOM 1230 C CA . LYS A 1 156 ? -20.173 -14.909 35.183 1.00 83.69 156 LYS A CA 1
ATOM 1231 C C . LYS A 1 156 ? -20.231 -14.779 33.661 1.00 83.69 156 LYS A C 1
ATOM 1233 O O . LYS A 1 156 ? -20.350 -15.786 32.968 1.00 83.69 156 LYS A O 1
ATOM 1238 N N . TYR A 1 157 ? -20.142 -13.559 33.129 1.00 80.94 157 TYR A N 1
ATOM 1239 C CA . TYR A 1 157 ? -20.322 -13.298 31.694 1.00 80.94 157 TYR A CA 1
ATOM 1240 C C . TYR A 1 157 ? -19.003 -13.248 30.912 1.00 80.94 157 TYR A C 1
ATOM 1242 O O . TYR A 1 157 ? -19.023 -13.302 29.685 1.00 80.94 157 TYR A O 1
ATOM 1250 N N . ARG A 1 158 ? -17.848 -13.167 31.594 1.00 76.81 158 ARG A N 1
ATOM 1251 C CA . ARG A 1 158 ? -16.499 -13.109 30.986 1.00 76.81 158 ARG A CA 1
ATOM 1252 C C . ARG A 1 158 ? -16.309 -11.995 29.945 1.00 76.81 158 ARG A C 1
ATOM 1254 O O . ARG A 1 158 ? -15.371 -12.047 29.148 1.00 76.81 158 ARG A O 1
ATOM 1261 N N . PHE A 1 159 ? -17.167 -10.977 29.943 1.00 81.19 159 PHE A N 1
ATOM 1262 C CA . PHE A 1 159 ? -16.983 -9.801 29.102 1.00 81.19 159 PHE A CA 1
ATOM 1263 C C . PHE A 1 159 ? -15.893 -8.906 29.687 1.00 81.19 159 PHE A C 1
ATOM 1265 O O . PHE A 1 159 ? -15.764 -8.756 30.899 1.00 81.19 159 PHE A O 1
ATOM 1272 N N . GLY A 1 160 ? -15.081 -8.308 28.812 1.00 77.44 160 GLY A N 1
ATOM 1273 C CA . GLY A 1 160 ? -13.979 -7.444 29.243 1.00 77.44 160 GLY A CA 1
ATOM 1274 C C . GLY A 1 160 ? -14.427 -6.068 29.744 1.00 77.44 160 GLY A C 1
ATOM 1275 O O . GLY A 1 160 ? -13.644 -5.385 30.406 1.00 77.44 160 GLY A O 1
ATOM 1276 N N . ARG A 1 161 ? -15.653 -5.645 29.405 1.00 83.19 161 ARG A N 1
ATOM 1277 C CA . ARG A 1 161 ? -16.220 -4.325 29.709 1.00 83.19 161 ARG A CA 1
ATOM 1278 C C . ARG A 1 161 ? -17.738 -4.415 29.839 1.00 83.19 161 ARG A C 1
ATOM 1280 O O . ARG A 1 161 ? -18.351 -5.154 29.071 1.00 83.19 161 ARG A O 1
ATOM 1287 N N . PHE A 1 162 ? -18.312 -3.619 30.736 1.00 85.94 162 PHE A N 1
ATOM 1288 C CA . PHE A 1 162 ? -19.760 -3.489 30.905 1.00 85.94 162 PHE A CA 1
ATOM 1289 C C . PHE A 1 162 ? -20.180 -2.015 30.849 1.00 85.94 162 PHE A C 1
ATOM 1291 O O . PHE A 1 162 ? -19.501 -1.170 31.440 1.00 85.94 162 PHE A O 1
ATOM 1298 N N . PRO A 1 163 ? -21.267 -1.679 30.138 1.00 87.25 163 PRO A N 1
ATOM 1299 C CA . PRO A 1 163 ? -21.868 -0.356 30.209 1.00 87.25 163 PRO A CA 1
ATOM 1300 C C . PRO A 1 163 ? -22.550 -0.147 31.567 1.00 87.25 163 PRO A C 1
ATOM 1302 O O . PRO A 1 163 ? -23.262 -1.021 32.061 1.00 87.25 163 PRO A O 1
ATOM 1305 N N . VAL A 1 164 ? -22.329 1.029 32.146 1.00 86.62 164 VAL A N 1
ATOM 1306 C CA . VAL A 1 164 ? -22.886 1.476 33.422 1.00 86.62 164 VAL A CA 1
ATOM 1307 C C . VAL A 1 164 ? -24.072 2.396 33.152 1.00 86.62 164 VAL A C 1
ATOM 1309 O O . VAL A 1 164 ? -23.939 3.390 32.428 1.00 86.62 164 VAL A O 1
ATOM 1312 N N . ILE A 1 165 ? -25.220 2.068 33.735 1.00 86.25 165 ILE A N 1
ATOM 1313 C CA . ILE A 1 165 ? -26.461 2.844 33.656 1.00 86.25 165 ILE A CA 1
ATOM 1314 C C . ILE A 1 165 ? -26.811 3.469 35.012 1.00 86.25 165 ILE A C 1
ATOM 1316 O O . ILE A 1 165 ? -26.386 2.991 36.061 1.00 86.25 165 ILE A O 1
ATOM 1320 N N . GLU A 1 166 ? -27.585 4.551 34.982 1.00 82.69 166 GLU A N 1
ATOM 1321 C CA . GLU A 1 166 ? -28.000 5.289 36.179 1.00 82.69 166 GLU A CA 1
ATOM 1322 C C . GLU A 1 166 ? -28.911 4.475 37.092 1.00 82.69 166 GLU A C 1
ATOM 1324 O O . GLU A 1 166 ? -28.659 4.390 38.289 1.00 82.69 166 GLU A O 1
ATOM 1329 N N . ASP A 1 167 ? -29.950 3.873 36.525 1.00 83.00 167 ASP A N 1
ATOM 1330 C CA . ASP A 1 167 ? -30.844 2.943 37.204 1.00 83.00 167 ASP A CA 1
ATOM 1331 C C . ASP A 1 167 ? -31.601 2.114 36.151 1.00 83.00 167 ASP A C 1
ATOM 1333 O O . ASP A 1 167 ? -31.641 2.464 34.964 1.00 83.00 167 ASP A O 1
ATOM 1337 N N . GLU A 1 168 ? -32.228 1.017 36.582 1.00 83.06 168 GLU A N 1
ATOM 1338 C CA . GLU A 1 168 ? -32.983 0.137 35.689 1.00 83.06 168 GLU A CA 1
ATOM 1339 C C . GLU A 1 168 ? -34.194 0.814 35.031 1.00 83.06 168 GLU A C 1
ATOM 1341 O O . GLU A 1 168 ? -34.561 0.437 33.917 1.00 83.06 168 GLU A O 1
ATOM 1346 N N . LYS A 1 169 ? -34.816 1.808 35.679 1.00 81.38 169 LYS A N 1
ATOM 1347 C CA . LYS A 1 169 ? -36.015 2.492 35.165 1.00 81.38 169 LYS A CA 1
ATOM 1348 C C . LYS A 1 169 ? -35.687 3.530 34.100 1.00 81.38 169 LYS A C 1
ATOM 1350 O O . LYS A 1 169 ? -36.431 3.685 33.136 1.00 81.38 169 LYS A O 1
ATOM 1355 N N . THR A 1 170 ? -34.601 4.266 34.290 1.00 77.44 170 THR A N 1
ATOM 1356 C CA . THR A 1 170 ? -34.157 5.341 33.399 1.00 77.44 170 THR A CA 1
ATOM 1357 C C . THR A 1 170 ? -33.303 4.818 32.250 1.00 77.44 170 THR A C 1
ATOM 1359 O O . THR A 1 170 ? -33.281 5.452 31.196 1.00 77.44 170 THR A O 1
ATOM 1362 N N . GLN A 1 171 ? -32.605 3.683 32.435 1.00 81.00 171 GLN A N 1
ATOM 1363 C CA . GLN A 1 171 ? -31.662 3.091 31.468 1.00 81.00 171 GLN A CA 1
ATOM 1364 C C . GLN A 1 171 ? -30.662 4.114 30.901 1.00 81.00 171 GLN A C 1
ATOM 1366 O O . GLN A 1 171 ? -30.145 3.970 29.790 1.00 81.00 171 GLN A O 1
ATOM 1371 N N . ARG A 1 172 ? -30.393 5.190 31.646 1.00 81.62 172 ARG A N 1
ATOM 1372 C CA . ARG A 1 172 ? -29.549 6.276 31.169 1.00 81.62 172 ARG A CA 1
ATOM 1373 C C . ARG A 1 172 ? -28.096 5.842 31.257 1.00 81.62 172 ARG A C 1
ATOM 1375 O O . ARG A 1 172 ? -27.592 5.599 32.346 1.00 81.62 172 ARG A O 1
ATOM 1382 N N . PHE A 1 173 ? -27.428 5.747 30.112 1.00 81.62 173 PHE A N 1
ATOM 1383 C CA . PHE A 1 173 ? -26.011 5.405 30.041 1.00 81.62 173 PHE A CA 1
ATOM 1384 C C . PHE A 1 173 ? -25.148 6.505 30.669 1.00 81.62 173 PHE A C 1
ATOM 1386 O O . PHE A 1 173 ? -25.252 7.672 30.287 1.00 81.62 173 PHE A O 1
ATOM 1393 N N . ILE A 1 174 ? -24.286 6.117 31.608 1.00 81.44 174 ILE A N 1
ATOM 1394 C CA . ILE A 1 174 ? -23.348 7.015 32.292 1.00 81.44 174 ILE A CA 1
ATOM 1395 C C . ILE A 1 174 ? -21.913 6.769 31.807 1.00 81.44 174 ILE A C 1
ATOM 1397 O O . ILE A 1 174 ? -21.149 7.717 31.634 1.00 81.44 174 ILE A O 1
ATOM 1401 N N . GLY A 1 175 ? -21.528 5.516 31.546 1.00 79.38 175 GLY A N 1
ATOM 1402 C CA . GLY A 1 175 ? -20.160 5.201 31.131 1.00 79.38 175 GLY A CA 1
ATOM 1403 C C . GLY A 1 175 ? -19.899 3.714 30.920 1.00 79.38 175 GLY A C 1
ATOM 1404 O O . GLY A 1 175 ? -20.822 2.914 30.830 1.00 79.38 175 GLY A O 1
ATOM 1405 N N . VAL A 1 176 ? -18.627 3.328 30.833 1.00 83.62 176 VAL A N 1
ATOM 1406 C CA . VAL A 1 176 ? -18.200 1.925 30.714 1.00 83.62 176 VAL A CA 1
ATOM 1407 C C . VAL A 1 176 ? -17.195 1.625 31.812 1.00 83.62 176 VAL A C 1
ATOM 1409 O O . VAL A 1 176 ? -16.314 2.442 32.068 1.00 83.62 176 VAL A O 1
ATOM 1412 N N . ILE A 1 177 ? -17.299 0.445 32.419 1.00 83.25 177 ILE A N 1
ATOM 1413 C CA . ILE A 1 177 ? -16.328 -0.053 33.392 1.00 83.25 177 ILE A CA 1
ATOM 1414 C C . ILE A 1 177 ? -15.622 -1.302 32.866 1.00 83.25 177 ILE A C 1
ATOM 1416 O O . ILE A 1 177 ? -16.240 -2.194 32.276 1.00 83.25 177 ILE A O 1
ATOM 1420 N N . SER A 1 178 ? -14.305 -1.369 33.063 1.00 83.88 178 SER A N 1
ATOM 1421 C CA . SER A 1 178 ? -13.478 -2.522 32.712 1.00 83.88 178 SER A CA 1
ATOM 1422 C C . SER A 1 178 ? -12.735 -3.091 33.922 1.00 83.88 178 SER A C 1
ATOM 1424 O O . SER A 1 178 ? -12.490 -2.412 34.918 1.00 83.88 178 SER A O 1
ATOM 1426 N N . LEU A 1 179 ? -12.283 -4.342 33.802 1.00 78.06 179 LEU A N 1
ATOM 1427 C CA . LEU A 1 179 ? -11.404 -4.982 34.792 1.00 78.06 179 LEU A CA 1
ATOM 1428 C C . LEU A 1 179 ? -10.102 -4.203 35.045 1.00 78.06 179 LEU A C 1
ATOM 1430 O O . LEU A 1 179 ? -9.512 -4.332 36.118 1.00 78.06 179 LEU A O 1
ATOM 1434 N N . HIS A 1 180 ? -9.628 -3.430 34.063 1.00 75.50 180 HIS A N 1
ATOM 1435 C CA . HIS A 1 180 ? -8.422 -2.617 34.215 1.00 75.50 180 HIS A CA 1
ATOM 1436 C C . HIS A 1 180 ? -8.659 -1.423 35.144 1.00 75.50 180 HIS A C 1
ATOM 1438 O O . HIS A 1 180 ? -7.805 -1.150 35.987 1.00 75.50 180 HIS A O 1
ATOM 1444 N N . ASP A 1 181 ? -9.827 -0.785 35.046 1.00 73.12 181 ASP A N 1
ATOM 1445 C CA . ASP A 1 181 ? -10.196 0.370 35.874 1.00 73.12 181 ASP A CA 1
ATOM 1446 C C . ASP A 1 181 ? -10.339 -0.053 37.344 1.00 73.12 181 ASP A C 1
ATOM 1448 O O . ASP A 1 181 ? -9.811 0.592 38.248 1.00 73.12 181 ASP A O 1
ATOM 1452 N N . ILE A 1 182 ? -10.930 -1.230 37.580 1.00 72.38 182 ILE A N 1
ATOM 1453 C CA . ILE A 1 182 ? -11.097 -1.807 38.922 1.00 72.38 182 ILE A CA 1
ATOM 1454 C C . ILE A 1 182 ? -9.746 -2.137 39.564 1.00 72.38 182 ILE A C 1
ATOM 1456 O O . ILE A 1 182 ? -9.522 -1.823 40.729 1.00 72.38 182 ILE A O 1
ATOM 1460 N N . LYS A 1 183 ? -8.814 -2.750 38.822 1.00 68.19 183 LYS A N 1
ATOM 1461 C CA . LYS A 1 183 ? -7.479 -3.090 39.350 1.00 68.19 183 LYS A CA 1
ATOM 1462 C C . LYS A 1 183 ? -6.629 -1.858 39.668 1.00 68.19 183 LYS A C 1
ATOM 1464 O O . LYS A 1 183 ? -5.772 -1.942 40.547 1.00 68.19 183 LYS A O 1
ATOM 1469 N N . GLY A 1 184 ? -6.837 -0.753 38.949 1.00 64.25 184 GLY A N 1
ATOM 1470 C CA . GLY A 1 184 ? -6.190 0.527 39.230 1.00 64.25 184 GLY A CA 1
ATOM 1471 C C . GLY A 1 184 ? -6.666 1.126 40.553 1.00 64.25 184 GLY A C 1
ATOM 1472 O O . GLY A 1 184 ? -5.843 1.496 41.382 1.00 64.25 184 GLY A O 1
ATOM 1473 N N . VAL A 1 185 ? -7.983 1.129 40.775 1.00 63.88 185 VAL A N 1
ATOM 1474 C CA . VAL A 1 185 ? -8.629 1.764 41.937 1.00 63.88 185 VAL A CA 1
ATOM 1475 C C . VAL A 1 185 ? -8.627 0.875 43.192 1.00 63.88 185 VAL A C 1
ATOM 1477 O O . VAL A 1 185 ? -8.476 1.363 44.310 1.00 63.88 185 VAL A O 1
ATOM 1480 N N . SER A 1 186 ? -8.707 -0.450 43.039 1.00 55.41 186 SER A N 1
ATOM 1481 C CA . SER A 1 186 ? -8.714 -1.415 44.154 1.00 55.41 186 SER A CA 1
ATOM 1482 C C . SER A 1 186 ? -7.416 -1.431 44.972 1.00 55.41 186 SER A C 1
ATOM 1484 O O . SER A 1 186 ? -7.412 -1.978 46.074 1.00 55.41 186 SER A O 1
ATOM 1486 N N . LYS A 1 187 ? -6.314 -0.855 44.470 1.00 56.72 187 LYS A N 1
ATOM 1487 C CA . LYS A 1 187 ? -5.096 -0.667 45.275 1.00 56.72 187 LYS A CA 1
ATOM 1488 C C . LYS A 1 187 ? -5.258 0.400 46.361 1.00 56.72 187 LYS A C 1
ATOM 1490 O O . LYS A 1 187 ? -4.475 0.394 47.304 1.00 56.72 187 LYS A O 1
ATOM 1495 N N . GLU A 1 188 ? -6.250 1.279 46.234 1.00 53.50 188 GLU A N 1
ATOM 1496 C CA . GLU A 1 188 ? -6.421 2.451 47.097 1.00 53.50 188 GLU A CA 1
ATOM 1497 C C . GLU A 1 188 ? -7.753 2.454 47.867 1.00 53.50 188 GLU A C 1
ATOM 1499 O O . GLU A 1 188 ? -7.844 3.132 48.889 1.00 53.50 188 GLU A O 1
ATOM 1504 N N . LEU A 1 189 ? -8.768 1.680 47.446 1.00 58.00 189 LEU A N 1
ATOM 1505 C CA . LEU A 1 189 ? -10.129 1.760 48.004 1.00 58.00 189 LEU A CA 1
ATOM 1506 C C . LEU A 1 189 ? -10.719 0.397 48.446 1.00 58.00 189 LEU A C 1
ATOM 1508 O O . LEU A 1 189 ? -10.411 -0.634 47.843 1.00 58.00 189 LEU A O 1
ATOM 1512 N N . PRO A 1 190 ? -11.589 0.359 49.484 1.00 60.84 190 PRO A N 1
ATOM 1513 C CA . PRO A 1 190 ? -12.218 -0.873 49.972 1.00 60.84 190 PRO A CA 1
ATOM 1514 C C . PRO A 1 190 ? -13.268 -1.429 48.995 1.00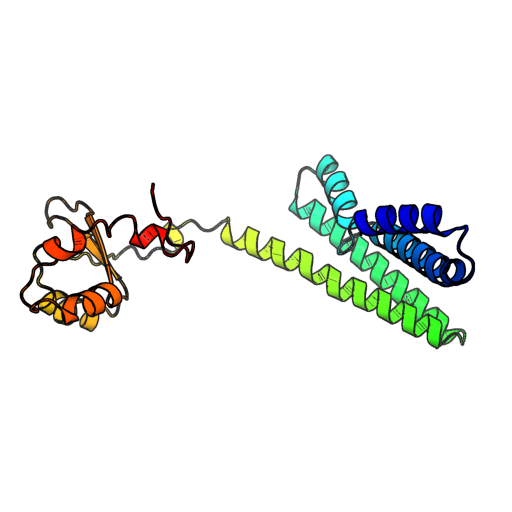 60.84 190 PRO A C 1
ATOM 1516 O O . PRO A 1 190 ? -14.057 -0.674 48.433 1.00 60.84 190 PRO A O 1
ATOM 1519 N N . GLY A 1 191 ? -13.376 -2.760 48.883 1.00 60.56 191 GLY A N 1
ATOM 1520 C CA . GLY A 1 191 ? -14.289 -3.452 47.948 1.00 60.56 191 GLY A CA 1
ATOM 1521 C C . GLY A 1 191 ? -15.797 -3.197 48.125 1.00 60.56 191 GLY A C 1
ATOM 1522 O O . GLY A 1 191 ? -16.576 -3.574 47.258 1.00 60.56 191 GLY A O 1
ATOM 1523 N N . LYS A 1 192 ? -16.211 -2.522 49.207 1.00 64.44 192 LYS A N 1
ATOM 1524 C CA . LYS A 1 192 ? -17.607 -2.116 49.465 1.00 64.44 192 LYS A CA 1
ATOM 1525 C C . LYS A 1 192 ? -18.001 -0.785 48.815 1.00 64.44 192 LYS A C 1
ATOM 1527 O O . LYS A 1 192 ? -19.115 -0.323 49.028 1.00 64.44 192 LYS A O 1
ATOM 1532 N N . MET A 1 193 ? -17.088 -0.127 48.104 1.00 67.12 193 MET A N 1
ATOM 1533 C CA . MET A 1 193 ? -17.388 1.133 47.433 1.00 67.12 193 MET A CA 1
ATOM 1534 C C . MET A 1 193 ? -18.285 0.902 46.207 1.00 67.12 193 MET A C 1
ATOM 1536 O O . MET A 1 193 ? -18.086 -0.052 45.454 1.00 67.12 193 MET A O 1
ATOM 1540 N N . GLU A 1 194 ? -19.258 1.790 46.021 1.00 73.38 194 GLU A N 1
ATOM 1541 C CA . GLU A 1 194 ? -20.160 1.815 44.863 1.00 73.38 194 GLU A CA 1
ATOM 1542 C C . GLU A 1 194 ? -19.475 2.401 43.619 1.00 73.38 194 GLU A C 1
ATOM 1544 O O . GLU A 1 194 ? -18.610 3.281 43.723 1.00 73.38 194 GLU A O 1
ATOM 1549 N N . ILE A 1 195 ? -19.890 1.933 42.436 1.00 68.50 195 ILE A N 1
ATOM 1550 C CA . ILE A 1 195 ? -19.317 2.318 41.135 1.00 68.50 195 ILE A CA 1
ATOM 1551 C C . ILE A 1 195 ? -19.489 3.812 40.823 1.00 68.50 195 ILE A C 1
ATOM 1553 O O . ILE A 1 195 ? -18.642 4.378 40.127 1.00 68.50 195 ILE A O 1
ATOM 1557 N N . GLU A 1 196 ? -20.533 4.475 41.331 1.00 67.69 196 GLU A N 1
ATOM 1558 C CA . GLU A 1 196 ? -20.765 5.917 41.131 1.00 67.69 196 GLU A CA 1
ATOM 1559 C C . GLU A 1 196 ? -19.524 6.766 41.470 1.00 67.69 196 GLU A C 1
ATOM 1561 O O . GLU A 1 196 ? -19.190 7.702 40.741 1.00 67.69 196 GLU A O 1
ATOM 1566 N N . ASN A 1 197 ? -18.757 6.360 42.489 1.00 60.94 197 ASN A N 1
ATOM 1567 C CA . ASN A 1 197 ? -17.535 7.045 42.925 1.00 60.94 197 ASN A CA 1
ATOM 1568 C C . ASN A 1 197 ? -16.334 6.854 41.979 1.00 60.94 197 ASN A C 1
ATOM 1570 O O . ASN A 1 197 ? -15.343 7.571 42.097 1.00 60.94 197 ASN A O 1
ATOM 1574 N N . ILE A 1 198 ? -16.406 5.895 41.050 1.00 64.06 198 ILE A N 1
ATOM 1575 C CA . ILE A 1 198 ? -15.369 5.596 40.048 1.00 64.06 198 ILE A CA 1
ATOM 1576 C C . ILE A 1 198 ? -15.769 6.154 38.681 1.00 64.06 198 ILE A C 1
ATOM 1578 O O . ILE A 1 198 ? -14.949 6.736 37.978 1.00 64.06 198 ILE A O 1
ATOM 1582 N N . VAL A 1 199 ? -17.038 6.000 38.299 1.00 57.62 199 VAL A N 1
ATOM 1583 C CA . VAL A 1 199 ? -17.548 6.439 36.990 1.00 57.62 199 VAL A CA 1
ATOM 1584 C C . VAL A 1 199 ? -17.733 7.959 36.933 1.00 57.62 199 VAL A C 1
ATOM 1586 O O . VAL A 1 199 ? -17.604 8.537 35.855 1.00 57.62 199 VAL A O 1
ATOM 1589 N N . GLY A 1 200 ? -17.932 8.617 38.083 1.00 46.28 200 GLY A N 1
ATOM 1590 C CA . GLY A 1 200 ? -17.955 10.079 38.210 1.00 46.28 200 GLY A CA 1
ATOM 1591 C C . GLY A 1 200 ? -16.626 10.785 37.893 1.00 46.28 200 GLY A C 1
ATOM 1592 O O . GLY A 1 200 ? -16.620 11.999 37.709 1.00 46.28 200 GLY A O 1
ATOM 1593 N N . LEU A 1 201 ? -15.511 10.053 37.769 1.00 46.31 201 LEU A N 1
ATOM 1594 C CA . LEU A 1 201 ? -14.217 10.570 37.302 1.00 46.31 201 LEU A CA 1
ATOM 1595 C C . LEU A 1 201 ? -14.122 10.569 35.763 1.00 46.31 201 LEU A C 1
ATOM 1597 O O . LEU A 1 201 ? -13.247 9.924 35.204 1.00 46.31 201 LEU A O 1
ATOM 1601 N N . ASP A 1 202 ? -15.021 11.254 35.049 1.00 45.22 202 ASP A N 1
ATOM 1602 C CA . ASP A 1 202 ? -14.894 11.547 33.599 1.00 45.22 202 ASP A CA 1
ATOM 1603 C C . ASP A 1 202 ? -14.545 10.345 32.674 1.00 45.22 202 ASP A C 1
ATOM 1605 O O . ASP A 1 202 ? -14.044 10.489 31.552 1.00 45.22 202 ASP A O 1
ATOM 1609 N N . VAL A 1 203 ? -14.832 9.113 33.110 1.00 48.06 203 VAL A N 1
ATOM 1610 C CA . VAL A 1 203 ? -14.397 7.892 32.408 1.00 48.06 203 VAL A CA 1
ATOM 1611 C C . VAL A 1 203 ? -15.269 7.624 31.175 1.00 48.06 203 VAL A C 1
ATOM 1613 O O . VAL A 1 203 ? -14.824 6.980 30.222 1.00 48.06 203 VAL A O 1
ATOM 1616 N N . GLY A 1 204 ? -16.496 8.158 31.146 1.00 41.34 204 GLY A N 1
ATOM 1617 C CA . GLY A 1 204 ? -17.514 7.863 30.130 1.00 41.34 204 GLY A CA 1
ATOM 1618 C C . GLY A 1 204 ? -17.152 8.276 28.698 1.00 41.34 204 GLY A C 1
ATOM 1619 O O . GLY A 1 204 ? -17.563 7.604 27.754 1.00 41.34 204 GLY A O 1
ATOM 1620 N N . LEU A 1 205 ? -16.333 9.320 28.520 1.00 36.88 205 LEU A N 1
ATOM 1621 C CA . LEU A 1 205 ? -15.860 9.776 27.202 1.00 36.88 205 LEU A CA 1
ATOM 1622 C C . LEU A 1 205 ? -14.345 9.612 27.026 1.00 36.88 205 LEU A C 1
ATOM 1624 O O . LEU A 1 205 ? -13.890 9.259 25.936 1.00 36.88 205 LEU A O 1
ATOM 1628 N N . ALA A 1 206 ? -13.556 9.784 28.091 1.00 36.38 206 ALA A N 1
ATOM 1629 C CA . ALA A 1 206 ? -12.102 9.657 28.020 1.00 36.38 206 ALA A CA 1
ATOM 1630 C C . ALA A 1 206 ? -11.651 8.219 27.698 1.00 36.38 206 ALA A C 1
ATOM 1632 O O . ALA A 1 206 ? -10.727 8.024 26.904 1.00 36.38 206 ALA A O 1
ATOM 1633 N N . SER A 1 207 ? -12.331 7.194 28.227 1.00 39.16 207 SER A N 1
ATOM 1634 C CA . SER A 1 207 ? -11.992 5.787 27.943 1.00 39.16 207 SER A CA 1
ATOM 1635 C C . SER A 1 207 ? -12.348 5.358 26.512 1.00 39.16 207 SER A C 1
ATOM 1637 O O . SER A 1 207 ? -11.614 4.579 25.898 1.00 39.16 207 SER A O 1
ATOM 1639 N N . PHE A 1 208 ? -13.418 5.923 25.941 1.00 39.34 208 PHE A N 1
ATOM 1640 C CA . PHE A 1 208 ? -13.820 5.702 24.549 1.00 39.34 208 PHE A CA 1
ATOM 1641 C C . PHE A 1 208 ? -12.851 6.355 23.554 1.00 39.34 208 PHE A C 1
ATOM 1643 O O . PHE A 1 208 ? -12.580 5.789 22.496 1.00 39.34 208 PHE A O 1
ATOM 1650 N N . LEU A 1 209 ? -12.290 7.519 23.894 1.00 33.31 209 LEU A N 1
ATOM 1651 C CA . LEU A 1 209 ? -11.335 8.233 23.039 1.00 33.31 209 LEU A CA 1
ATOM 1652 C C . LEU A 1 209 ? -9.901 7.681 23.151 1.00 33.31 209 LEU A C 1
ATOM 1654 O O . LEU A 1 209 ? -9.159 7.684 22.166 1.00 33.31 209 LEU A O 1
ATOM 1658 N N . THR A 1 210 ? -9.525 7.111 24.299 1.00 37.31 210 THR A N 1
ATOM 1659 C CA . THR A 1 210 ? -8.158 6.604 24.540 1.00 37.31 210 THR A CA 1
ATOM 1660 C C . THR A 1 210 ? -7.832 5.318 23.763 1.00 37.31 210 THR A C 1
ATOM 1662 O O . THR A 1 210 ? -6.663 5.002 23.552 1.00 37.31 210 THR A O 1
ATOM 1665 N N . THR A 1 211 ? -8.826 4.583 23.244 1.00 37.06 211 THR A N 1
ATOM 1666 C CA . THR A 1 211 ? -8.548 3.408 22.392 1.00 37.06 211 THR A CA 1
ATOM 1667 C C . THR A 1 211 ? -8.247 3.752 20.926 1.00 37.06 211 THR A C 1
ATOM 1669 O O . THR A 1 211 ? -7.878 2.848 20.175 1.00 37.06 211 THR A O 1
ATOM 1672 N N . SER A 1 212 ? -8.379 5.015 20.493 1.00 35.72 212 SER A N 1
ATOM 1673 C CA . SER A 1 212 ? -8.082 5.401 19.101 1.00 35.72 212 SER A CA 1
ATOM 1674 C C . SER A 1 212 ? -6.719 6.072 18.910 1.00 35.72 212 SER A C 1
ATOM 1676 O O . SER A 1 212 ? -6.255 6.173 17.774 1.00 35.72 212 SER A O 1
ATOM 1678 N N . LYS A 1 213 ? -6.053 6.517 19.976 1.00 33.62 213 LYS A N 1
ATOM 1679 C CA . LYS A 1 213 ? -4.684 7.040 19.923 1.00 33.62 213 LYS A CA 1
ATOM 1680 C C . LYS A 1 213 ? -4.097 6.985 21.326 1.00 33.62 213 LYS A C 1
ATOM 1682 O O . LYS A 1 213 ? -4.623 7.617 22.233 1.00 33.62 213 LYS A O 1
ATOM 1687 N N . GLY A 1 214 ? -3.016 6.229 21.498 1.00 34.59 214 GLY A N 1
ATOM 1688 C CA . GLY A 1 214 ? -2.224 6.204 22.728 1.00 34.59 214 GLY A CA 1
ATOM 1689 C C . GLY A 1 214 ? -1.443 7.502 22.922 1.00 34.59 214 GLY A C 1
ATOM 1690 O O . GLY A 1 214 ? -0.219 7.486 22.920 1.00 34.59 214 GLY A O 1
ATOM 1691 N N . GLU A 1 215 ? -2.144 8.622 23.047 1.00 34.50 215 GLU A N 1
ATOM 1692 C CA . GLU A 1 215 ? -1.557 9.936 23.267 1.00 34.50 215 GLU A CA 1
ATOM 1693 C C . GLU A 1 215 ? -2.491 10.718 24.190 1.00 34.50 215 GLU A C 1
ATOM 1695 O O . GLU A 1 215 ? -3.634 11.016 23.837 1.00 34.50 215 GLU A O 1
ATOM 1700 N N . LYS A 1 216 ? -2.013 10.978 25.413 1.00 33.12 216 LYS A N 1
ATOM 1701 C CA . LYS A 1 216 ? -2.660 11.890 26.355 1.00 33.12 216 LYS A CA 1
ATOM 1702 C C . LYS A 1 216 ? -2.759 13.251 25.677 1.00 33.12 216 LYS A C 1
ATOM 1704 O O . LYS A 1 216 ? -1.739 13.835 25.325 1.00 33.12 216 LYS A O 1
ATOM 1709 N N . ILE A 1 217 ? -3.979 13.736 25.494 1.00 35.28 217 ILE A N 1
ATOM 1710 C CA . ILE A 1 217 ? -4.205 15.130 25.141 1.00 35.28 217 ILE A CA 1
ATOM 1711 C C . ILE A 1 217 ? -4.197 15.880 26.469 1.00 35.28 217 ILE A C 1
ATOM 1713 O O . ILE A 1 217 ? -5.180 15.846 27.207 1.00 35.28 217 ILE A O 1
ATOM 1717 N N . ASP A 1 218 ? -3.060 16.488 26.797 1.00 34.53 218 ASP A N 1
ATOM 1718 C CA . ASP A 1 218 ? -3.013 17.534 27.813 1.00 34.53 218 ASP A CA 1
ATOM 1719 C C . ASP A 1 218 ? -3.860 18.704 27.291 1.00 34.53 218 ASP A C 1
ATOM 1721 O O . ASP A 1 218 ? -3.615 19.223 26.198 1.00 34.53 218 ASP A O 1
ATOM 1725 N N . ASN A 1 219 ? -4.907 19.066 28.030 1.00 29.64 219 ASN A N 1
ATOM 1726 C CA . ASN A 1 219 ? -5.731 20.234 27.728 1.00 29.64 219 ASN A CA 1
ATOM 1727 C C . ASN A 1 219 ? -5.144 21.460 28.470 1.00 29.64 219 ASN A C 1
ATOM 1729 O O . ASN A 1 219 ? -4.593 21.267 29.557 1.00 29.64 219 ASN A O 1
ATOM 1733 N N . PRO A 1 220 ? -5.207 22.675 27.889 1.00 41.94 220 PRO A N 1
ATOM 1734 C CA . PRO A 1 220 ? -4.499 23.865 28.368 1.00 41.94 220 PRO A CA 1
ATOM 1735 C C . PRO A 1 220 ? -5.050 24.452 29.671 1.00 41.94 220 PRO A C 1
ATOM 1737 O O . PRO A 1 220 ? -6.244 24.230 29.979 1.00 41.94 220 PRO A O 1
#

pLDDT: mean 75.3, std 15.54, range [29.64, 94.69]

Secondary structure (DSSP, 8-state):
-HHHHHHHHHHHHHHTT-HHHHHHHHHHHHHHHHHHHHHTSSSTTSHHHHHHHHHHHHHH--HHHHHHHHHHHHHHHHHHHHHHHHHHHHTT-HHHHHHHHHHHHHHHHHHHHHHHHHHHHHHHTT--GGGTS-S----EETTSBHHHIIIIIIHHH--SEEEEES-TTT--EEEEEEHHHHHHHTTTS-TT-BTHHHHTTTHHHHHHHHTT-S------

Organism: NCBI:txid412755

Radius of gyration: 30.8 Å; Cα contacts (8 Å, |Δi|>4): 237; chains: 1; bounding box: 72×42×78 Å

Foldseek 3Di:
DVVVLVVLVVVQVVCVPPVVCNVVSVVVNVVVVVVVVVLCDQAPPGVVLVVQLVVVCVVPVDSLVSLVVRLVSLLVVLVVQLVVLVVCCVVVNVVSSVVSNVVSVVSNVRSVVVNVVVVVVVVVVPDDPVNVDDPPADAAEQFDFQQCCVVVPCVVPVDQKHFYAPDPVVRHTQAMDGPVLSVVCVVPDDRRDTNNVSSVPVHRVVVVVCVVDVDDDDDD

Solvent-accessible surface area (backbone atoms only — not comparable to full-atom values): 12032 Å² total; per-residue (Å²): 112,70,69,55,48,53,52,45,52,50,48,45,69,73,38,64,85,40,77,92,54,35,65,64,46,50,53,53,45,52,52,45,50,53,50,49,57,57,31,53,39,66,9,25,70,32,63,16,10,56,56,45,21,52,55,42,22,73,74,65,75,37,67,66,62,15,48,51,51,19,34,48,44,17,42,51,52,16,51,51,38,26,52,53,9,50,51,30,36,74,73,69,40,46,71,64,8,52,52,33,28,49,53,14,48,51,39,43,63,45,26,59,54,65,58,52,56,53,55,53,58,57,64,54,74,76,60,55,68,77,82,72,53,76,84,86,71,69,72,41,52,31,77,45,30,52,48,54,46,44,63,66,40,43,68,65,71,67,54,72,61,37,45,28,21,66,38,89,88,72,60,41,77,63,32,63,49,38,67,66,59,49,62,63,47,57,78,80,48,69,57,80,45,42,40,50,79,59,54,71,64,64,37,45,58,54,59,68,56,48,78,78,45,96,62,87,79,83,78,135

Mean predicted aligned error: 15.73 Å